Protein AF-A0A8C5PSY1-F1 (afdb_monomer_lite)

Sequence (276 aa):
MGVGVTSETNRALTDICPFQWTRNSLRYLGTTLTRCPRDLFAANYTPLLNTTLHELRKWHKPHISWLGRINYLKMTVLPKFLYVFQAVPVRIPRAYFQELKSGFLKFIWGSTCPRISYKDLTRPRERGGLGLPHFESYYQAALMTRLCDWSVSPPAKLWVALEQFAFRVPIASVPWQHASIRTLMRSPEHPTAPQLLRLWREVRSRPDLSPDISPLYPVSHNPDFPPGRQQSFLDIDTDGPYLHIARCYTDKELSPLSSLAPRSAYTPLHTSNIAN

pLDDT: mean 77.81, std 16.02, range [29.17, 96.88]

Organism: NCBI:txid445787

Radius of gyration: 26.57 Å; chains: 1; bounding box: 72×66×82 Å

Secondary structure (DSSP, 8-state):
---PPPHHHHHHHHHH------SSEEEETTEEEESSGGGHHHHHHHHHHHHHHHHHHHTTSS---HHHHHHHIIIIIHHHHHHHHHH---PPPHHHHHHHHHHHHHHHHTTSPPSS-HHHHHS-GGGTS-----HHHHHHHHHHHHHHHTT-SS-SSHHHHHHHHH-SS-GGGGGG-HHHHHHHTT-TT-SSHHHHHHHHHHHHTSTTS--PPPTT--STT-TT-GGGGSHHHH---TTSTTHHHHTTEETTEEPPHHHHTT--------------

Foldseek 3Di:
DPPDQDPVNVVVCVVVDVDDDDDAWDADPNQIHGPALVCSCVRHLVVLLVVVLVVLVVVLPDPAALLSLLVCCVPPVLVSLLVCLLVNVADDDPVSLVSSVVSSQCSSQPPDDRPDDPVQQCDDVVVVHSNRDRSVVSSLVSLVVVLVLLQDPPRPDPVSVVVCVVDPARSNQQLQAPVNLVVVCPDSPDSNVNSSSVSSVVVCPDPVDDVDRDPFHFQAPGPVNVVNDDPVNVPPPCPDPCNVVVLQDDPRGGDPVVSSPDPPPDPDPDPDDDDD

Structure (mmCIF, N/CA/C/O backbone):
data_AF-A0A8C5PSY1-F1
#
_entry.id   AF-A0A8C5PSY1-F1
#
loop_
_atom_site.group_PDB
_atom_site.id
_atom_site.type_symbol
_atom_site.label_atom_id
_atom_site.label_alt_id
_atom_site.label_comp_id
_atom_site.label_asym_id
_atom_site.label_entity_id
_atom_site.label_seq_id
_atom_site.pdbx_PDB_ins_code
_atom_site.Cartn_x
_atom_site.Cartn_y
_atom_site.Cartn_z
_atom_site.occupancy
_atom_site.B_iso_or_equiv
_atom_site.auth_seq_id
_atom_site.auth_comp_id
_atom_site.auth_asym_id
_atom_site.auth_atom_id
_atom_site.pdbx_PDB_model_num
ATOM 1 N N . MET A 1 1 ? 0.973 -15.864 -28.822 1.00 29.17 1 MET A N 1
ATOM 2 C CA . MET A 1 1 ? 1.150 -17.246 -28.333 1.00 29.17 1 MET A CA 1
ATOM 3 C C . MET A 1 1 ? 2.189 -17.181 -27.232 1.00 29.17 1 MET A C 1
ATOM 5 O O . MET A 1 1 ? 3.288 -16.723 -27.503 1.00 29.17 1 MET A O 1
ATOM 9 N N . GLY A 1 2 ? 1.811 -17.456 -25.982 1.00 38.84 2 GLY A N 1
ATOM 10 C CA . GLY A 1 2 ? 2.763 -17.396 -24.871 1.00 38.84 2 GLY A CA 1
ATOM 11 C C . GLY A 1 2 ? 3.803 -18.495 -25.045 1.00 38.84 2 GLY A C 1
ATOM 12 O O . GLY A 1 2 ? 3.425 -19.629 -25.328 1.00 38.84 2 GLY A O 1
ATOM 13 N N . VAL A 1 3 ? 5.083 -18.153 -24.917 1.00 44.31 3 VAL A N 1
ATOM 14 C CA . VAL A 1 3 ? 6.188 -19.116 -24.907 1.00 44.31 3 VAL A CA 1
ATOM 15 C C . VAL A 1 3 ? 5.989 -20.013 -23.683 1.00 44.31 3 VAL A C 1
ATOM 17 O O . VAL A 1 3 ? 6.335 -19.652 -22.562 1.00 44.31 3 VAL A O 1
ATOM 20 N N . GLY A 1 4 ? 5.291 -21.130 -23.875 1.00 50.59 4 GLY A N 1
ATOM 21 C CA . GLY A 1 4 ? 5.051 -22.119 -22.838 1.00 50.59 4 GLY A CA 1
ATOM 22 C C . GLY A 1 4 ? 6.322 -22.924 -22.637 1.00 50.59 4 GLY A C 1
ATOM 23 O O . GLY A 1 4 ? 6.800 -23.557 -23.573 1.00 50.59 4 GLY A O 1
ATOM 24 N N . VAL A 1 5 ? 6.872 -22.886 -21.425 1.00 65.19 5 VAL A N 1
ATOM 25 C CA . VAL A 1 5 ? 7.978 -23.754 -21.007 1.00 65.19 5 VAL A CA 1
ATOM 26 C C . VAL A 1 5 ? 7.596 -25.204 -21.322 1.00 65.19 5 VAL A C 1
ATOM 28 O O . VAL A 1 5 ? 6.555 -25.678 -20.857 1.00 65.19 5 VAL A O 1
ATOM 31 N N . THR A 1 6 ? 8.396 -25.890 -22.141 1.00 78.38 6 THR A N 1
ATOM 32 C CA . THR A 1 6 ? 8.090 -27.265 -22.563 1.00 78.38 6 THR A CA 1
ATOM 33 C C . THR A 1 6 ? 8.105 -28.220 -21.362 1.00 78.38 6 THR A C 1
ATOM 35 O O . THR A 1 6 ? 8.735 -27.957 -20.332 1.00 78.38 6 THR A O 1
ATOM 38 N N . SER A 1 7 ? 7.399 -29.350 -21.460 1.00 71.62 7 SER A N 1
ATOM 39 C CA . SER A 1 7 ? 7.392 -30.385 -20.413 1.00 71.62 7 SER A CA 1
ATOM 40 C C . SER A 1 7 ? 8.790 -30.926 -20.104 1.00 71.62 7 SER A C 1
ATOM 42 O O . SER A 1 7 ? 9.059 -31.294 -18.964 1.00 71.62 7 SER A O 1
ATOM 44 N N . GLU A 1 8 ? 9.678 -30.932 -21.096 1.00 77.19 8 GLU A N 1
ATOM 45 C CA . GLU A 1 8 ? 11.078 -31.342 -20.965 1.00 77.19 8 GLU A CA 1
ATOM 46 C C . GLU A 1 8 ? 11.889 -30.313 -20.179 1.00 77.19 8 GLU A C 1
ATOM 48 O O . GLU A 1 8 ? 12.574 -30.671 -19.224 1.00 77.19 8 GLU A O 1
ATOM 53 N N . THR A 1 9 ? 11.729 -29.022 -20.490 1.00 78.25 9 THR A N 1
ATOM 54 C CA . THR A 1 9 ? 12.377 -27.942 -19.734 1.00 78.25 9 THR A CA 1
ATOM 55 C C . THR A 1 9 ? 11.927 -27.937 -18.269 1.00 78.25 9 THR A C 1
ATOM 57 O O . THR A 1 9 ? 12.747 -27.746 -17.379 1.00 78.25 9 THR A O 1
ATOM 60 N N . ASN A 1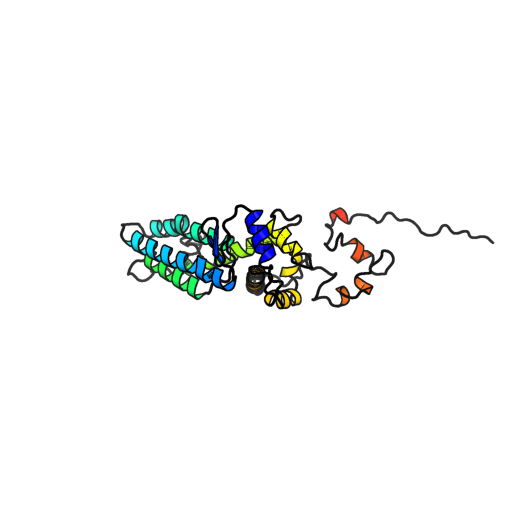 10 ? 10.649 -28.217 -17.986 1.00 73.62 10 ASN A N 1
ATOM 61 C CA . ASN A 1 10 ? 10.157 -28.333 -16.606 1.00 73.62 10 ASN A CA 1
ATOM 62 C C . ASN A 1 10 ? 10.778 -29.520 -15.843 1.00 73.62 10 ASN A C 1
ATOM 64 O O . ASN A 1 10 ? 11.017 -29.404 -14.642 1.00 73.62 10 ASN A O 1
ATOM 68 N N . ARG A 1 11 ? 11.052 -30.647 -16.518 1.00 74.75 11 ARG A N 1
ATOM 69 C CA . ARG A 1 11 ? 11.754 -31.800 -15.921 1.00 74.75 11 ARG A CA 1
ATOM 70 C C . ARG A 1 11 ? 13.219 -31.473 -15.631 1.00 74.75 11 ARG A C 1
ATOM 72 O O . ARG A 1 11 ? 13.659 -31.616 -14.501 1.00 74.75 11 ARG A O 1
ATOM 79 N N . ALA A 1 12 ? 13.928 -30.893 -16.596 1.00 80.44 12 ALA A N 1
ATOM 80 C CA . ALA A 1 12 ? 15.309 -30.458 -16.387 1.00 80.44 12 ALA A CA 1
ATOM 81 C C . ALA A 1 12 ? 15.430 -29.436 -15.237 1.00 80.44 12 ALA A C 1
ATOM 83 O O . ALA A 1 12 ? 16.322 -29.533 -14.402 1.00 80.44 12 ALA A O 1
ATOM 84 N N . LEU A 1 13 ? 14.497 -28.483 -15.140 1.00 78.31 13 LEU A N 1
ATOM 85 C CA . LEU A 1 13 ? 14.470 -27.504 -14.048 1.00 78.31 13 LEU A CA 1
ATOM 86 C C . LEU A 1 13 ? 14.143 -28.123 -12.681 1.00 78.31 13 LEU A C 1
ATOM 88 O O . LEU A 1 13 ? 14.606 -27.608 -11.665 1.00 78.31 13 LEU A O 1
ATOM 92 N N . THR A 1 14 ? 13.353 -29.199 -12.636 1.00 75.62 14 THR A N 1
ATOM 93 C CA . THR A 1 14 ? 13.057 -29.910 -11.379 1.00 75.62 14 THR A CA 1
ATOM 94 C C . THR A 1 14 ? 14.238 -30.749 -10.903 1.00 75.62 14 THR A C 1
ATOM 96 O O . THR A 1 14 ? 14.439 -30.841 -9.696 1.00 75.62 14 THR A O 1
ATOM 99 N N . ASP A 1 15 ? 15.056 -31.262 -11.823 1.00 79.50 15 ASP A N 1
ATOM 100 C CA . ASP A 1 15 ? 16.285 -31.987 -11.487 1.00 79.50 15 ASP A CA 1
ATOM 101 C C . ASP A 1 15 ? 17.423 -31.042 -11.051 1.00 79.50 15 ASP A C 1
ATOM 103 O O . ASP A 1 15 ? 18.178 -31.361 -10.135 1.00 79.50 15 ASP A O 1
ATOM 107 N N . ILE A 1 16 ? 17.541 -29.858 -11.670 1.00 86.38 16 ILE A N 1
ATOM 108 C CA . ILE A 1 16 ? 18.608 -28.882 -11.368 1.00 86.38 16 ILE A CA 1
ATOM 109 C C . ILE A 1 16 ? 18.323 -28.097 -10.078 1.00 86.38 16 ILE A C 1
ATOM 111 O O . ILE A 1 16 ? 19.250 -27.741 -9.348 1.00 86.38 16 ILE A O 1
ATOM 115 N N . CYS A 1 17 ? 17.057 -27.775 -9.796 1.00 80.25 17 CYS A N 1
ATOM 116 C CA . CYS A 1 17 ? 16.695 -26.916 -8.672 1.00 80.25 17 CYS A CA 1
ATOM 117 C C . CYS A 1 17 ? 15.938 -27.682 -7.574 1.00 80.25 17 CYS A C 1
ATOM 119 O O . CYS A 1 17 ? 14.812 -28.117 -7.816 1.00 80.25 17 CYS A O 1
ATOM 121 N N . PRO A 1 18 ? 16.444 -27.721 -6.323 1.00 79.69 18 PRO A N 1
ATOM 122 C CA . PRO A 1 18 ? 15.802 -28.411 -5.199 1.00 79.69 18 PRO A CA 1
ATOM 123 C C . PRO A 1 18 ? 14.612 -27.624 -4.609 1.00 79.69 18 PRO A C 1
ATOM 125 O O . PRO A 1 18 ? 14.353 -27.666 -3.406 1.00 79.69 18 PRO A O 1
ATOM 128 N N . PHE A 1 19 ? 13.897 -26.846 -5.425 1.00 77.62 19 PHE A N 1
ATOM 129 C CA . PHE A 1 19 ? 12.772 -26.029 -4.975 1.00 77.62 19 PHE A CA 1
ATOM 130 C C . PHE A 1 19 ? 11.444 -26.761 -5.171 1.00 77.62 19 PHE A C 1
ATOM 132 O O . PHE A 1 19 ? 11.211 -27.428 -6.177 1.00 77.62 19 PHE A O 1
ATOM 139 N N . GLN A 1 20 ? 10.526 -26.587 -4.219 1.00 76.25 20 GLN A N 1
ATOM 140 C CA . GLN A 1 20 ? 9.155 -27.066 -4.364 1.00 76.25 20 GLN A CA 1
ATOM 141 C C . GLN A 1 20 ? 8.386 -26.158 -5.331 1.00 76.25 20 GLN A C 1
ATOM 143 O O . GLN A 1 20 ? 7.988 -25.041 -4.990 1.00 76.25 20 GLN A O 1
ATOM 148 N N . TRP A 1 21 ? 8.162 -26.646 -6.549 1.00 77.19 21 TRP A N 1
ATOM 149 C CA . TRP A 1 21 ? 7.411 -25.928 -7.574 1.00 77.19 21 TRP A CA 1
ATOM 150 C C . TRP A 1 21 ? 5.912 -25.939 -7.261 1.00 77.19 21 TRP A C 1
ATOM 152 O O . TRP A 1 21 ? 5.267 -26.987 -7.226 1.00 77.19 21 TRP A O 1
ATOM 162 N N . THR A 1 22 ? 5.331 -24.756 -7.068 1.00 80.50 22 THR A N 1
ATOM 163 C CA . THR A 1 22 ? 3.888 -24.585 -6.853 1.00 80.50 22 THR A CA 1
ATOM 164 C C . THR A 1 22 ? 3.235 -24.022 -8.113 1.00 80.50 22 THR A C 1
ATOM 166 O O . THR A 1 22 ? 3.729 -23.076 -8.719 1.00 80.50 22 THR A O 1
ATOM 169 N N . ARG A 1 23 ? 2.111 -24.613 -8.543 1.00 78.12 23 ARG A N 1
ATOM 170 C CA . ARG A 1 23 ? 1.449 -24.229 -9.808 1.00 78.12 23 ARG A CA 1
ATOM 171 C C . ARG A 1 23 ? 0.511 -23.024 -9.682 1.00 78.12 23 ARG A C 1
ATOM 173 O O . ARG A 1 23 ? 0.295 -22.317 -10.663 1.00 78.12 23 ARG A O 1
ATOM 180 N N . ASN A 1 24 ? -0.042 -22.787 -8.490 1.00 84.62 24 ASN A N 1
ATOM 181 C CA . ASN A 1 24 ? -1.153 -21.844 -8.301 1.00 84.62 24 ASN A CA 1
ATOM 182 C C . ASN A 1 24 ? -0.771 -20.622 -7.456 1.00 84.62 24 ASN A C 1
ATOM 184 O O . ASN A 1 24 ? -1.094 -19.488 -7.823 1.00 84.62 24 ASN A O 1
ATOM 188 N N . SER A 1 25 ? -0.085 -20.843 -6.334 1.00 89.44 25 SER A N 1
ATOM 189 C CA . SER A 1 25 ? 0.307 -19.780 -5.411 1.00 89.44 25 SER A CA 1
ATOM 190 C C . SER A 1 25 ? 1.511 -20.173 -4.564 1.00 89.44 25 SER A C 1
ATOM 192 O O . SER A 1 25 ? 1.592 -21.315 -4.112 1.00 89.44 25 SER A O 1
ATOM 194 N N . LEU A 1 26 ? 2.364 -19.199 -4.267 1.00 91.56 26 LEU A N 1
ATOM 195 C CA . LEU A 1 26 ? 3.510 -19.311 -3.373 1.00 91.56 26 LEU A CA 1
ATOM 196 C C . LEU A 1 26 ? 3.284 -18.417 -2.150 1.00 91.56 26 LEU A C 1
ATOM 198 O O . LEU A 1 26 ? 2.937 -17.248 -2.296 1.00 91.56 26 LEU A O 1
ATOM 202 N N . ARG A 1 27 ? 3.505 -18.930 -0.938 1.00 91.25 27 ARG A N 1
ATOM 203 C CA . ARG A 1 27 ? 3.502 -18.093 0.269 1.00 91.25 27 ARG A CA 1
ATOM 204 C C . ARG A 1 27 ? 4.927 -17.653 0.579 1.00 91.25 27 ARG A C 1
ATOM 206 O O . ARG A 1 27 ? 5.794 -18.497 0.774 1.00 91.25 27 ARG A O 1
ATOM 213 N N . TYR A 1 28 ? 5.152 -16.348 0.664 1.00 90.69 28 TYR A N 1
ATOM 214 C CA . TYR A 1 28 ? 6.458 -15.768 0.955 1.00 90.69 28 TYR A CA 1
ATOM 215 C C . TYR A 1 28 ? 6.327 -14.624 1.964 1.00 90.69 28 TYR A C 1
ATOM 217 O O . TYR A 1 28 ? 5.522 -13.709 1.784 1.00 90.69 28 TYR A O 1
ATOM 225 N N . LEU A 1 29 ? 7.083 -14.714 3.066 1.00 91.62 29 LEU A N 1
ATOM 226 C CA . LEU A 1 29 ? 7.078 -13.745 4.175 1.00 91.62 29 LEU A CA 1
ATOM 227 C C . LEU A 1 29 ? 5.665 -13.365 4.674 1.00 91.62 29 LEU A C 1
ATOM 229 O O . LEU A 1 29 ? 5.400 -12.245 5.090 1.00 91.62 29 LEU A O 1
ATOM 233 N N . GLY A 1 30 ? 4.726 -14.313 4.628 1.00 89.81 30 GLY A N 1
ATOM 234 C CA . GLY A 1 30 ? 3.349 -14.101 5.082 1.00 89.81 30 GLY A CA 1
ATOM 235 C C . GLY A 1 30 ? 2.389 -13.508 4.045 1.00 89.81 30 GLY A C 1
ATOM 236 O O . GLY A 1 30 ? 1.190 -13.508 4.311 1.00 89.81 30 GLY A O 1
ATOM 237 N N . THR A 1 31 ? 2.864 -13.111 2.861 1.00 93.38 31 THR A N 1
ATOM 238 C CA . THR A 1 31 ? 2.019 -12.743 1.709 1.00 93.38 31 THR A CA 1
ATOM 239 C C . THR A 1 31 ? 1.902 -13.905 0.721 1.00 93.38 31 THR A C 1
ATOM 241 O O . THR A 1 31 ? 2.781 -14.764 0.635 1.00 93.38 31 THR A O 1
ATOM 244 N N . THR A 1 32 ? 0.783 -13.990 0.009 1.00 94.31 32 THR A N 1
ATOM 245 C CA . THR A 1 32 ? 0.497 -15.020 -0.993 1.00 94.31 32 THR A CA 1
ATOM 246 C C . THR A 1 32 ? 0.673 -14.439 -2.393 1.00 94.31 32 THR A C 1
ATOM 248 O O . THR A 1 32 ? -0.050 -13.543 -2.824 1.00 94.31 32 THR A O 1
ATOM 251 N N . LEU A 1 33 ? 1.656 -14.949 -3.123 1.00 91.25 33 LEU A N 1
ATOM 252 C CA . LEU A 1 33 ? 1.906 -14.611 -4.516 1.00 91.25 33 LEU A CA 1
ATOM 253 C C . LEU A 1 33 ? 1.126 -15.588 -5.391 1.00 91.25 33 LEU A C 1
ATOM 255 O O . LEU A 1 33 ? 1.410 -16.783 -5.408 1.00 91.25 33 LEU A O 1
ATOM 259 N N . THR A 1 34 ? 0.113 -15.095 -6.093 1.00 90.81 34 THR A N 1
ATOM 260 C CA . THR A 1 34 ? -0.695 -15.888 -7.024 1.00 90.81 34 THR A CA 1
ATOM 261 C C . THR A 1 34 ? -0.081 -15.867 -8.418 1.00 90.81 34 THR A C 1
ATOM 263 O O . THR A 1 34 ? 0.534 -14.882 -8.822 1.00 90.81 34 THR A O 1
ATOM 266 N N . ARG A 1 35 ? -0.303 -16.931 -9.201 1.00 86.44 35 ARG A N 1
ATOM 267 C CA . ARG A 1 35 ? 0.110 -16.976 -10.615 1.00 86.44 35 ARG A CA 1
ATOM 268 C C . ARG A 1 35 ? -0.502 -15.833 -11.433 1.00 86.44 35 ARG A C 1
ATOM 270 O O . ARG A 1 35 ? 0.141 -15.276 -12.317 1.00 86.44 35 ARG A O 1
ATOM 277 N N . CYS A 1 36 ? -1.761 -15.499 -11.154 1.00 86.00 36 CYS A N 1
ATOM 278 C CA . CYS A 1 36 ? -2.487 -14.427 -11.823 1.00 86.00 36 CYS A CA 1
ATOM 279 C C . CYS A 1 36 ? -2.490 -13.156 -10.954 1.00 86.00 36 CYS A C 1
ATOM 281 O O . CYS A 1 36 ? -2.987 -13.200 -9.825 1.00 86.00 36 CYS A O 1
ATOM 283 N N . PRO A 1 37 ? -2.026 -11.999 -11.470 1.00 83.06 37 PRO A N 1
ATOM 284 C CA . PRO A 1 37 ? -1.979 -10.747 -10.705 1.00 83.06 37 PRO A CA 1
ATOM 285 C C . PRO A 1 37 ? -3.337 -10.234 -10.220 1.00 83.06 37 PRO A C 1
ATOM 287 O O . PRO A 1 37 ? -3.419 -9.518 -9.226 1.00 83.06 37 PRO A O 1
ATOM 290 N N . ARG A 1 38 ? -4.417 -10.595 -10.924 1.00 85.12 38 ARG A N 1
ATOM 291 C CA . ARG A 1 38 ? -5.791 -10.199 -10.579 1.00 85.12 38 ARG A CA 1
ATOM 292 C C . ARG A 1 38 ? -6.233 -10.776 -9.232 1.00 85.12 38 ARG A C 1
ATOM 294 O O . ARG A 1 38 ? -6.972 -10.119 -8.505 1.00 85.12 38 ARG A O 1
ATOM 301 N N . ASP A 1 39 ? -5.713 -11.949 -8.884 1.00 89.69 39 ASP A N 1
ATOM 302 C CA . ASP A 1 39 ? -6.106 -12.685 -7.683 1.00 89.69 39 ASP A CA 1
ATOM 303 C C . ASP A 1 39 ? -5.297 -12.264 -6.448 1.00 89.69 39 ASP A C 1
ATOM 305 O O . ASP A 1 39 ? -5.697 -12.565 -5.325 1.00 89.69 39 ASP A O 1
ATOM 309 N N . LEU A 1 40 ? -4.209 -11.498 -6.626 1.00 90.81 40 LEU A N 1
ATOM 310 C CA . LEU A 1 40 ? -3.364 -11.008 -5.529 1.00 90.81 40 LEU A CA 1
ATOM 311 C C . LEU A 1 40 ? -4.163 -10.200 -4.504 1.00 90.81 40 LEU A C 1
ATOM 313 O O . LEU A 1 40 ? -3.889 -10.284 -3.304 1.00 90.81 40 LEU A O 1
ATOM 317 N N . PHE A 1 41 ? -5.157 -9.430 -4.969 1.00 92.38 41 PHE A N 1
ATOM 318 C CA . PHE A 1 41 ? -6.037 -8.681 -4.077 1.00 92.38 41 PHE A CA 1
ATOM 319 C C . PHE A 1 41 ? -6.830 -9.630 -3.174 1.00 92.38 41 PHE A C 1
ATOM 321 O O . PHE A 1 41 ? -6.757 -9.532 -1.948 1.00 92.38 41 PHE A O 1
ATOM 328 N N . ALA A 1 42 ? -7.554 -10.571 -3.785 1.00 93.69 42 ALA A N 1
ATOM 329 C CA . ALA A 1 42 ? -8.394 -11.518 -3.069 1.00 93.69 42 ALA A CA 1
ATOM 330 C C . ALA A 1 42 ? -7.565 -12.367 -2.096 1.00 93.69 42 ALA A C 1
ATOM 332 O O . ALA A 1 42 ? -7.929 -12.486 -0.929 1.00 93.69 42 ALA A O 1
ATOM 333 N N . ALA A 1 43 ? -6.413 -12.867 -2.542 1.00 93.88 43 ALA A N 1
ATOM 334 C CA . ALA A 1 43 ? -5.565 -13.766 -1.770 1.00 93.88 43 ALA A CA 1
ATOM 335 C C . ALA A 1 43 ? -4.907 -13.122 -0.534 1.00 93.88 43 ALA A C 1
ATOM 337 O O . ALA A 1 43 ? -4.646 -13.831 0.437 1.00 93.88 43 ALA A O 1
ATOM 338 N N . ASN A 1 44 ? -4.647 -11.806 -0.542 1.00 95.00 44 ASN A N 1
ATOM 339 C CA . ASN A 1 44 ? -3.938 -11.122 0.552 1.00 95.00 44 ASN A CA 1
ATOM 340 C C . ASN A 1 44 ? -4.834 -10.196 1.380 1.00 95.00 44 ASN A C 1
ATOM 342 O O . ASN A 1 44 ? -4.797 -10.223 2.608 1.00 95.00 44 ASN A O 1
ATOM 346 N N . TYR A 1 45 ? -5.647 -9.366 0.727 1.00 95.44 45 TYR A N 1
ATOM 347 C CA . TYR A 1 45 ? -6.375 -8.295 1.407 1.00 95.44 45 TYR A CA 1
ATOM 348 C C . TYR A 1 45 ? -7.658 -8.791 2.067 1.00 95.44 45 TYR A C 1
ATOM 350 O O . TYR A 1 45 ? -7.958 -8.402 3.192 1.00 95.44 45 TYR A O 1
ATOM 358 N N . THR A 1 46 ? -8.406 -9.683 1.413 1.00 95.81 46 THR A N 1
ATOM 359 C CA . THR A 1 46 ? -9.642 -10.220 2.004 1.00 95.81 46 THR A CA 1
ATOM 360 C C . THR A 1 46 ? -9.402 -10.991 3.309 1.00 95.81 46 THR A C 1
ATOM 362 O O . THR A 1 46 ? -10.099 -10.692 4.286 1.00 95.81 46 THR A O 1
ATOM 365 N N . PRO A 1 47 ? -8.400 -11.896 3.431 1.00 96.31 47 PRO A N 1
ATOM 366 C CA . PRO A 1 47 ? -8.132 -12.530 4.717 1.00 96.31 47 PRO A CA 1
ATOM 367 C C . PRO A 1 47 ? -7.605 -11.528 5.749 1.00 96.31 47 PRO A C 1
ATOM 369 O O . PRO A 1 47 ? -7.978 -11.622 6.918 1.00 96.31 47 PRO A O 1
ATOM 372 N N . LEU A 1 48 ? -6.789 -10.545 5.346 1.00 96.56 48 LEU A N 1
ATOM 373 C CA . LEU A 1 48 ? -6.296 -9.499 6.247 1.00 96.56 48 LEU A CA 1
ATOM 374 C C . LEU A 1 48 ? -7.441 -8.678 6.859 1.00 96.56 48 LEU A C 1
ATOM 376 O O . LEU A 1 48 ? -7.439 -8.415 8.061 1.00 96.56 48 LEU A O 1
ATOM 380 N N . LEU A 1 49 ? -8.442 -8.301 6.063 1.00 96.88 49 LEU A N 1
ATOM 381 C CA . LEU A 1 49 ? -9.615 -7.584 6.556 1.00 96.88 49 LEU A CA 1
ATOM 382 C C . LEU A 1 49 ? -10.414 -8.437 7.540 1.00 96.88 49 LEU A C 1
ATOM 384 O O . LEU A 1 49 ? -10.688 -7.994 8.652 1.00 96.88 49 LEU A O 1
ATOM 388 N N . ASN A 1 50 ? -10.736 -9.674 7.160 1.00 96.62 50 ASN A N 1
ATOM 389 C CA . ASN A 1 50 ? -11.551 -10.571 7.976 1.00 96.62 50 ASN A CA 1
ATOM 390 C C . ASN A 1 50 ? -10.882 -10.894 9.317 1.00 96.62 50 ASN A C 1
ATOM 392 O O . ASN A 1 50 ? -11.523 -10.809 10.366 1.00 96.62 50 ASN A O 1
ATOM 396 N N . THR A 1 51 ? -9.585 -11.208 9.296 1.00 96.31 51 THR A N 1
ATOM 397 C CA . THR A 1 51 ? -8.793 -11.449 10.512 1.00 96.31 51 THR A CA 1
ATOM 398 C C . THR A 1 51 ? -8.746 -10.215 11.399 1.00 96.31 51 THR A C 1
ATOM 400 O O . THR A 1 51 ? -9.012 -10.318 12.593 1.00 96.31 51 THR A O 1
ATOM 403 N N . THR A 1 52 ? -8.517 -9.035 10.823 1.00 96.12 52 THR A N 1
ATOM 404 C CA . THR A 1 52 ? -8.510 -7.775 11.575 1.00 96.12 52 THR A CA 1
ATOM 405 C C . THR A 1 52 ? -9.872 -7.500 12.207 1.00 96.12 52 THR A C 1
ATOM 407 O O . THR A 1 52 ? -9.953 -7.216 13.397 1.00 96.12 52 THR A O 1
ATOM 410 N N . LEU A 1 53 ? -10.969 -7.625 11.457 1.00 95.12 53 LEU A N 1
ATOM 411 C CA . LEU A 1 53 ? -12.319 -7.422 11.988 1.00 95.12 53 LEU A CA 1
ATOM 412 C C . LEU A 1 53 ? -12.651 -8.428 13.099 1.00 95.12 53 LEU A C 1
ATOM 414 O O . LEU A 1 53 ? -13.292 -8.062 14.085 1.00 95.12 53 LEU A O 1
ATOM 418 N N . HIS A 1 54 ? -12.199 -9.677 12.971 1.00 94.31 54 HIS A N 1
ATOM 419 C CA . HIS A 1 54 ? -12.341 -10.690 14.012 1.00 94.31 54 HIS A CA 1
ATOM 420 C C . HIS A 1 54 ? -11.531 -10.341 15.273 1.00 94.31 54 HIS A C 1
ATOM 422 O O . HIS A 1 54 ? -12.073 -10.383 16.380 1.00 94.31 54 HIS A O 1
ATOM 428 N N . GLU A 1 55 ? -10.268 -9.926 15.121 1.00 92.69 55 GLU A N 1
ATOM 429 C CA . GLU A 1 55 ? -9.427 -9.446 16.223 1.00 92.69 55 GLU A CA 1
ATOM 430 C C . GLU A 1 55 ? -10.089 -8.264 16.940 1.00 92.69 55 GLU A C 1
ATOM 432 O O . GLU A 1 55 ? -10.226 -8.292 18.161 1.00 92.69 55 GLU A O 1
ATOM 437 N N . LEU A 1 56 ? -10.592 -7.268 16.206 1.00 92.75 56 LEU A N 1
ATOM 438 C CA . LEU A 1 56 ? -11.274 -6.110 16.792 1.00 92.75 56 LEU A CA 1
ATOM 439 C C . LEU A 1 56 ? -12.519 -6.504 17.594 1.00 92.75 56 LEU A C 1
ATOM 441 O O . LEU A 1 56 ? -12.756 -5.946 18.662 1.00 92.75 56 LEU A O 1
ATOM 445 N N . ARG A 1 57 ? -13.299 -7.491 17.130 1.00 89.44 57 ARG A N 1
ATOM 446 C CA . ARG A 1 57 ? -14.446 -8.027 17.890 1.00 89.44 57 ARG A CA 1
ATOM 447 C C . ARG A 1 57 ? -14.002 -8.729 19.173 1.00 89.44 57 ARG A C 1
ATOM 449 O O . ARG A 1 57 ? -14.665 -8.594 20.198 1.00 89.44 57 ARG A O 1
ATOM 456 N N . LYS A 1 58 ? -12.880 -9.452 19.145 1.00 88.50 58 LYS A N 1
ATOM 457 C CA . LYS A 1 58 ? -12.300 -10.087 20.340 1.00 88.50 58 LYS A CA 1
ATOM 458 C C . LYS A 1 58 ? -11.805 -9.036 21.340 1.00 88.50 58 LYS A C 1
ATOM 460 O O . LYS A 1 58 ? -12.138 -9.114 22.520 1.00 88.50 58 LYS A O 1
ATOM 465 N N . TRP A 1 59 ? -11.091 -8.023 20.852 1.00 85.06 59 TRP A N 1
ATOM 466 C CA . TRP A 1 59 ? -10.568 -6.892 21.627 1.00 85.06 59 TRP A CA 1
ATOM 467 C C . TRP A 1 59 ? -11.634 -5.872 22.044 1.00 85.06 59 TRP A C 1
ATOM 469 O O . TRP A 1 59 ? -11.328 -4.935 22.774 1.00 85.06 59 TRP A O 1
ATOM 479 N N . HIS A 1 60 ? -12.885 -6.037 21.614 1.00 78.81 60 HIS A N 1
ATOM 480 C CA . HIS A 1 60 ? -13.997 -5.208 22.076 1.00 78.81 60 HIS A CA 1
ATOM 481 C C . HIS A 1 60 ? -14.433 -5.562 23.509 1.00 78.81 60 HIS A C 1
ATOM 483 O O . HIS A 1 60 ? -14.957 -4.706 24.217 1.00 78.81 60 HIS A O 1
ATOM 489 N N . LYS A 1 61 ? -14.234 -6.818 23.938 1.00 73.94 61 LYS A N 1
ATOM 490 C CA . LYS A 1 61 ? -14.683 -7.328 25.247 1.00 73.94 61 LYS A CA 1
ATOM 491 C C . LYS A 1 61 ? -13.949 -6.727 26.461 1.00 73.94 61 LYS A C 1
ATOM 493 O O . LYS A 1 61 ? -14.620 -6.470 27.455 1.00 73.94 61 LYS A O 1
ATOM 498 N N . PRO A 1 62 ? -12.620 -6.508 26.437 1.00 75.25 62 PRO A N 1
ATOM 499 C CA . PRO A 1 62 ? -11.909 -5.926 27.572 1.00 75.25 62 PRO A CA 1
ATOM 500 C C . PRO A 1 62 ? -12.266 -4.445 27.790 1.00 75.25 62 PRO A C 1
ATOM 502 O O . PRO A 1 62 ? -12.527 -3.705 26.835 1.00 75.25 62 PRO A O 1
ATOM 505 N N . HIS A 1 63 ? -12.205 -3.983 29.044 1.00 73.00 63 HIS A N 1
ATOM 506 C CA . HIS A 1 63 ? -12.403 -2.577 29.418 1.00 73.00 63 HIS A CA 1
ATOM 507 C C . HIS A 1 63 ? -11.198 -1.710 29.007 1.00 73.00 63 HIS A C 1
ATOM 509 O O . HIS A 1 63 ? -10.382 -1.305 29.828 1.00 73.00 63 HIS A O 1
ATOM 515 N N . ILE A 1 64 ? -11.065 -1.441 27.708 1.00 83.56 64 ILE A N 1
ATOM 516 C CA . ILE A 1 64 ? -10.034 -0.558 27.147 1.00 83.56 64 ILE A CA 1
ATOM 517 C C . ILE A 1 64 ? -10.654 0.816 26.911 1.00 83.56 64 ILE A C 1
ATOM 519 O O . ILE A 1 64 ? -11.709 0.921 26.278 1.00 83.56 64 ILE A O 1
ATOM 523 N N . SER A 1 65 ? -9.981 1.870 27.377 1.00 88.19 65 SER A N 1
ATOM 524 C CA . SER A 1 65 ? -10.389 3.250 27.107 1.00 88.19 65 SER A CA 1
ATOM 525 C C . SER A 1 65 ? -10.444 3.527 25.601 1.00 88.19 65 SER A C 1
ATOM 527 O O . SER A 1 65 ? -9.694 2.948 24.813 1.00 88.19 65 SER A O 1
ATOM 529 N N . TRP A 1 66 ? -11.302 4.452 25.172 1.00 85.56 66 TRP A N 1
ATOM 530 C CA . TRP A 1 66 ? -11.413 4.805 23.751 1.00 85.56 66 TRP A CA 1
ATOM 531 C C . TRP A 1 66 ? -10.067 5.286 23.167 1.00 85.56 66 TRP A C 1
ATOM 533 O O . TRP A 1 66 ? -9.736 4.965 22.025 1.00 85.56 66 TRP A O 1
ATOM 543 N N . LEU A 1 67 ? -9.239 5.972 23.966 1.00 88.25 67 LEU A N 1
ATOM 544 C CA . LEU A 1 67 ? -7.894 6.391 23.565 1.00 88.25 67 LEU A CA 1
ATOM 545 C C . LEU A 1 67 ? -6.935 5.195 23.440 1.00 88.25 67 LEU A C 1
ATOM 547 O O . LEU A 1 67 ? -6.157 5.130 22.488 1.00 88.25 67 LEU A O 1
ATOM 551 N N . GLY A 1 68 ? -7.034 4.217 24.347 1.00 91.19 68 GLY A N 1
ATOM 552 C CA . GLY A 1 68 ? -6.299 2.954 24.263 1.00 91.19 68 GLY A CA 1
ATOM 553 C C . GLY A 1 68 ? -6.657 2.155 23.008 1.00 91.19 68 GLY A C 1
ATOM 554 O O . GLY A 1 68 ? -5.770 1.628 22.341 1.00 91.19 68 GLY A O 1
ATOM 555 N N . ARG A 1 69 ? -7.936 2.151 22.609 1.00 91.69 69 ARG A N 1
ATOM 556 C CA . ARG A 1 69 ? -8.402 1.531 21.355 1.00 91.69 69 ARG A CA 1
ATOM 557 C C . ARG A 1 69 ? -7.798 2.205 20.123 1.00 91.69 69 ARG A C 1
ATOM 559 O O . ARG A 1 69 ? -7.327 1.523 19.217 1.00 91.69 69 ARG A O 1
ATOM 566 N N . ILE A 1 70 ? -7.753 3.537 20.099 1.00 91.56 70 ILE A N 1
ATOM 567 C CA . ILE A 1 70 ? -7.081 4.288 19.028 1.00 91.56 70 ILE A CA 1
ATOM 568 C C . ILE A 1 70 ? -5.585 3.948 18.984 1.00 91.56 70 ILE A C 1
ATOM 570 O O . ILE A 1 70 ? -5.034 3.756 17.900 1.00 91.56 70 ILE A O 1
ATOM 574 N N . ASN A 1 71 ? -4.925 3.841 20.140 1.00 92.88 71 ASN A N 1
ATOM 575 C CA . ASN A 1 71 ? -3.510 3.487 20.198 1.00 92.88 71 ASN A CA 1
ATOM 576 C C . ASN A 1 71 ? -3.246 2.053 19.710 1.00 92.88 71 ASN A C 1
ATOM 578 O O . ASN A 1 71 ? -2.312 1.831 18.948 1.00 92.88 71 ASN A O 1
ATOM 582 N N . TYR A 1 72 ? -4.113 1.101 20.060 1.00 93.31 72 TYR A N 1
ATOM 583 C CA . TYR A 1 72 ? -4.066 -0.264 19.533 1.00 93.31 72 TYR A CA 1
ATOM 584 C C . TYR A 1 72 ? -4.160 -0.289 17.999 1.00 93.31 72 TYR A C 1
ATOM 586 O O . TYR A 1 72 ? -3.362 -0.947 17.331 1.00 93.31 72 TYR A O 1
ATOM 594 N N . LEU A 1 73 ? -5.078 0.490 17.413 1.00 94.81 73 LEU A N 1
ATOM 595 C CA . LEU A 1 73 ? -5.180 0.603 15.954 1.00 94.81 73 LEU A CA 1
ATOM 596 C C . LEU A 1 73 ? -3.891 1.153 15.325 1.00 94.81 73 LEU A C 1
ATOM 598 O O . LEU A 1 73 ? -3.471 0.665 14.278 1.00 94.81 73 LEU A O 1
ATOM 602 N N . LYS A 1 74 ? -3.240 2.133 15.964 1.00 93.88 74 LYS A N 1
ATOM 603 C CA . LYS A 1 74 ? -1.966 2.709 15.494 1.00 93.88 74 LYS A CA 1
ATOM 604 C C . LYS A 1 74 ? -0.788 1.752 15.607 1.00 93.88 74 LYS A C 1
ATOM 606 O O . LYS A 1 74 ? 0.040 1.715 14.710 1.00 93.88 74 LYS A O 1
ATOM 611 N N . MET A 1 75 ? -0.683 1.036 16.718 1.00 94.50 75 MET A N 1
ATOM 612 C CA . MET A 1 75 ? 0.512 0.256 17.042 1.00 94.50 75 MET A CA 1
ATOM 613 C C . MET A 1 75 ? 0.430 -1.179 16.527 1.00 94.50 75 MET A C 1
ATOM 615 O O . MET A 1 75 ? 1.449 -1.766 16.191 1.00 94.50 75 MET A O 1
ATOM 619 N N . THR A 1 76 ? -0.769 -1.755 16.447 1.00 94.44 76 THR A N 1
ATOM 620 C CA . THR A 1 76 ? -0.944 -3.171 16.099 1.00 94.44 76 THR A CA 1
ATOM 621 C C . THR A 1 76 ? -1.551 -3.352 14.716 1.00 94.44 76 THR A C 1
ATOM 623 O O . THR A 1 76 ? -1.051 -4.153 13.930 1.00 94.44 76 THR A O 1
ATOM 626 N N . VAL A 1 77 ? -2.619 -2.619 14.390 1.00 96.19 77 VAL A N 1
ATOM 627 C CA . VAL A 1 77 ? -3.326 -2.815 13.113 1.00 96.19 77 VAL A CA 1
ATOM 628 C C . VAL A 1 77 ? -2.603 -2.109 11.971 1.00 96.19 77 VAL A C 1
ATOM 630 O O . VAL A 1 77 ? -2.333 -2.727 10.946 1.00 96.19 77 VAL A O 1
ATOM 633 N N . LEU A 1 78 ? -2.246 -0.835 12.138 1.00 96.12 78 LEU A N 1
ATOM 634 C CA . LEU A 1 78 ? -1.604 -0.053 11.081 1.00 96.12 78 LEU A CA 1
ATOM 635 C C . LEU A 1 78 ? -0.330 -0.719 10.519 1.00 96.12 78 LEU A C 1
ATOM 637 O O . LEU A 1 78 ? -0.258 -0.831 9.294 1.00 96.12 78 LEU A O 1
ATOM 641 N N . PRO A 1 79 ? 0.626 -1.229 11.326 1.00 96.50 79 PRO A N 1
ATOM 642 C CA . PRO A 1 79 ? 1.827 -1.863 10.779 1.00 96.50 79 PRO A CA 1
ATOM 643 C C . PRO A 1 79 ? 1.530 -3.122 9.957 1.00 96.50 79 PRO A C 1
ATOM 645 O O . PRO A 1 79 ? 2.151 -3.317 8.913 1.00 96.50 79 PRO A O 1
ATOM 648 N N . LYS A 1 80 ? 0.536 -3.936 10.358 1.00 95.56 80 LYS A N 1
ATOM 649 C CA . LYS A 1 80 ? 0.111 -5.129 9.597 1.00 95.56 80 LYS A CA 1
ATOM 650 C C . LYS A 1 80 ? -0.346 -4.756 8.183 1.00 95.56 80 LYS A C 1
ATOM 652 O O . LYS A 1 80 ? 0.038 -5.406 7.216 1.00 95.56 80 LYS A O 1
ATOM 657 N N . PHE A 1 81 ? -1.146 -3.699 8.053 1.00 96.38 81 PHE A N 1
ATOM 658 C CA . PHE A 1 81 ? -1.615 -3.235 6.744 1.00 96.38 81 PHE A CA 1
ATOM 659 C C . PHE A 1 81 ? -0.518 -2.543 5.951 1.00 96.38 81 PHE A C 1
ATOM 661 O O . PHE A 1 81 ? -0.426 -2.761 4.748 1.00 96.38 81 PHE A O 1
ATOM 668 N N . LEU A 1 82 ? 0.319 -1.737 6.607 1.00 96.19 82 LEU A N 1
ATOM 669 C CA . LEU A 1 82 ? 1.406 -1.028 5.943 1.00 96.19 82 LEU A CA 1
ATOM 670 C C . LEU A 1 82 ? 2.389 -2.005 5.288 1.00 96.19 82 LEU A C 1
ATOM 672 O O . LEU A 1 82 ? 2.778 -1.793 4.142 1.00 96.19 82 LEU A O 1
ATOM 676 N N . TYR A 1 83 ? 2.706 -3.106 5.975 1.00 95.56 83 TYR A N 1
ATOM 677 C CA . TYR A 1 83 ? 3.511 -4.190 5.420 1.00 95.56 83 TYR A CA 1
ATOM 678 C C . TYR A 1 83 ? 2.905 -4.747 4.122 1.00 95.56 83 TYR A C 1
ATOM 680 O O . TYR A 1 83 ? 3.583 -4.815 3.099 1.00 95.56 83 TYR A O 1
ATOM 688 N N . VAL A 1 84 ? 1.608 -5.074 4.127 1.00 95.12 84 VAL A N 1
ATOM 689 C CA . VAL A 1 84 ? 0.926 -5.625 2.942 1.00 95.12 84 VAL A CA 1
ATOM 690 C C . VAL A 1 84 ? 0.796 -4.590 1.820 1.00 95.12 84 VAL A C 1
ATOM 692 O O . VAL A 1 84 ? 0.987 -4.942 0.658 1.00 95.12 84 VAL A O 1
ATOM 695 N N . PHE A 1 85 ? 0.546 -3.314 2.139 1.00 93.94 85 PHE A N 1
ATOM 696 C CA . PHE A 1 85 ? 0.498 -2.230 1.150 1.00 93.94 85 PHE A CA 1
ATOM 697 C C . PHE A 1 85 ? 1.825 -2.065 0.403 1.00 93.94 85 PHE A C 1
ATOM 699 O O . PHE A 1 85 ? 1.818 -1.837 -0.806 1.00 93.94 85 PHE A O 1
ATOM 706 N N . GLN A 1 86 ? 2.950 -2.190 1.110 1.00 91.75 86 GLN A N 1
ATOM 707 C CA . GLN A 1 86 ? 4.285 -2.091 0.517 1.00 91.75 86 GLN A CA 1
ATOM 708 C C . GLN A 1 86 ? 4.673 -3.364 -0.249 1.00 91.75 86 GLN A C 1
ATOM 710 O O . GLN A 1 86 ? 5.228 -3.276 -1.345 1.00 91.75 86 GLN A O 1
ATOM 715 N N . ALA A 1 87 ? 4.361 -4.540 0.302 1.00 90.69 87 ALA A N 1
ATOM 716 C CA . ALA A 1 87 ? 4.722 -5.826 -0.289 1.00 90.69 87 ALA A CA 1
ATOM 717 C C . ALA A 1 87 ? 3.902 -6.154 -1.548 1.00 90.69 87 ALA A C 1
ATOM 719 O O . ALA A 1 87 ? 4.446 -6.648 -2.535 1.00 90.69 87 ALA A O 1
ATOM 720 N N . VAL A 1 88 ? 2.596 -5.864 -1.534 1.00 91.25 88 VAL A N 1
ATOM 721 C CA . VAL A 1 88 ? 1.651 -6.237 -2.597 1.00 91.25 88 VAL A CA 1
ATOM 722 C C . VAL A 1 88 ? 0.938 -4.979 -3.110 1.00 91.25 88 VAL A C 1
ATOM 724 O O . VAL A 1 88 ? -0.216 -4.726 -2.743 1.00 91.25 88 VAL A O 1
ATOM 727 N N . PRO A 1 89 ? 1.591 -4.168 -3.967 1.00 88.56 89 PRO A N 1
ATOM 728 C CA . PRO A 1 89 ? 1.044 -2.907 -4.465 1.00 88.56 89 PRO A CA 1
ATOM 729 C C . PRO A 1 89 ? -0.020 -3.144 -5.548 1.00 88.56 89 PRO A C 1
ATOM 731 O O . PRO A 1 89 ? 0.202 -2.959 -6.744 1.00 88.56 89 PRO A O 1
ATOM 734 N N . VAL A 1 90 ? -1.196 -3.588 -5.118 1.00 89.44 90 VAL A N 1
ATOM 735 C CA . VAL A 1 90 ? -2.340 -3.910 -5.979 1.00 89.44 90 VAL A CA 1
ATOM 736 C C . VAL A 1 90 ? -3.448 -2.892 -5.749 1.00 89.44 90 VAL A C 1
ATOM 738 O O . VAL A 1 90 ? -3.488 -2.205 -4.727 1.00 89.44 90 VAL A O 1
ATOM 741 N N . ARG A 1 91 ? -4.351 -2.753 -6.722 1.00 87.31 91 ARG A N 1
ATOM 742 C CA . ARG A 1 91 ? -5.514 -1.874 -6.608 1.00 87.31 91 ARG A CA 1
ATOM 743 C C . ARG A 1 91 ? -6.451 -2.358 -5.509 1.00 87.31 91 ARG A C 1
ATOM 745 O O . ARG A 1 91 ? -6.980 -3.461 -5.595 1.00 87.31 91 ARG A O 1
ATOM 752 N N . ILE A 1 92 ? -6.710 -1.489 -4.539 1.00 91.44 92 ILE A N 1
ATOM 753 C CA . ILE A 1 92 ? -7.674 -1.741 -3.469 1.00 91.44 92 ILE A CA 1
ATOM 754 C C . ILE A 1 92 ? -8.984 -0.999 -3.791 1.00 91.44 92 ILE A C 1
ATOM 756 O O . ILE A 1 92 ? -8.953 0.211 -4.034 1.00 91.44 92 ILE A O 1
ATOM 760 N N . PRO A 1 93 ? -10.143 -1.682 -3.821 1.00 92.50 93 PRO A N 1
ATOM 761 C CA . PRO A 1 93 ? -11.440 -1.035 -4.004 1.00 92.50 93 PRO A CA 1
ATOM 762 C C . PRO A 1 93 ? -11.782 -0.083 -2.850 1.00 92.50 93 PRO A C 1
ATOM 764 O O . PRO A 1 93 ? -11.518 -0.387 -1.690 1.00 92.50 93 PRO A O 1
ATOM 767 N N . ARG A 1 94 ? -12.477 1.028 -3.131 1.00 92.06 94 ARG A N 1
ATOM 768 C CA . ARG A 1 94 ? -12.944 1.963 -2.082 1.00 92.06 94 ARG A CA 1
ATOM 769 C C . ARG A 1 94 ? -13.835 1.292 -1.028 1.00 92.06 94 ARG A C 1
ATOM 771 O O . ARG A 1 94 ? -13.752 1.647 0.143 1.00 92.06 94 ARG A O 1
ATOM 778 N N . ALA A 1 95 ? -14.629 0.296 -1.428 1.00 95.12 95 ALA A N 1
ATOM 779 C CA . ALA A 1 95 ? -15.472 -0.486 -0.522 1.00 95.12 95 ALA A CA 1
ATOM 780 C C . ALA A 1 95 ? -14.663 -1.162 0.601 1.00 95.12 95 ALA A C 1
ATOM 782 O O . ALA A 1 95 ? -15.094 -1.158 1.750 1.00 95.12 95 ALA A O 1
ATOM 783 N N . TYR A 1 96 ? -13.448 -1.635 0.303 1.00 96.00 96 TYR A N 1
ATOM 784 C CA . TYR A 1 96 ? -12.549 -2.232 1.294 1.00 96.00 96 TYR A CA 1
ATOM 785 C C . TYR A 1 96 ? -12.199 -1.239 2.411 1.00 96.00 96 TYR A C 1
ATOM 787 O O . TYR A 1 96 ? -12.292 -1.549 3.598 1.00 96.00 96 TYR A O 1
ATOM 795 N N . PHE A 1 97 ? -11.842 -0.006 2.038 1.00 95.44 97 PHE A N 1
ATOM 796 C CA . PHE A 1 97 ? -11.531 1.045 3.008 1.00 95.44 97 PHE A CA 1
ATOM 797 C C . PHE A 1 97 ? -12.766 1.486 3.799 1.00 95.44 97 PHE A C 1
ATOM 799 O O . PHE A 1 97 ? -12.651 1.797 4.983 1.00 95.44 97 PHE A O 1
ATOM 806 N N . GLN A 1 98 ? -13.948 1.493 3.177 1.00 95.31 98 GLN A N 1
ATOM 807 C CA . GLN A 1 98 ? -15.207 1.805 3.860 1.00 95.31 98 GLN A CA 1
ATOM 808 C C . GLN A 1 98 ? -15.565 0.746 4.907 1.00 95.31 98 GLN A C 1
ATOM 810 O O . GLN A 1 98 ? -15.931 1.100 6.029 1.00 95.31 98 GLN A O 1
ATOM 815 N N . GLU A 1 99 ? -15.410 -0.534 4.575 1.00 96.00 99 GLU A N 1
ATOM 816 C CA . GLU A 1 99 ? -15.652 -1.639 5.500 1.00 96.00 99 GLU A CA 1
ATOM 817 C C . GLU A 1 99 ? -14.687 -1.578 6.689 1.00 96.00 99 GLU A C 1
ATOM 819 O O . GLU A 1 99 ? -15.114 -1.590 7.846 1.00 96.00 99 GLU A O 1
ATOM 824 N N . LEU A 1 100 ? -13.399 -1.382 6.414 1.00 95.38 100 LEU A N 1
ATOM 825 C CA . LEU A 1 100 ? -12.353 -1.224 7.420 1.00 95.38 100 LEU A CA 1
ATOM 826 C C . LEU A 1 100 ? -12.602 -0.013 8.336 1.00 95.38 100 LEU A C 1
ATOM 828 O O . LEU A 1 100 ? -12.557 -0.130 9.562 1.00 95.38 100 LEU A O 1
ATOM 832 N N . LYS A 1 101 ? -12.972 1.134 7.756 1.00 94.31 101 LYS A N 1
ATOM 833 C CA . LYS A 1 101 ? -13.401 2.327 8.499 1.00 94.31 101 LYS A CA 1
ATOM 834 C C . LYS A 1 101 ? -14.601 2.025 9.398 1.00 94.31 101 LYS A C 1
ATOM 836 O O . LYS A 1 101 ? -14.608 2.436 10.559 1.00 94.31 101 LYS A O 1
ATOM 841 N N . SER A 1 102 ? -15.605 1.312 8.888 1.00 92.69 102 SER A N 1
ATOM 842 C CA . SER A 1 102 ? -16.789 0.943 9.671 1.00 92.69 102 SER A CA 1
ATOM 843 C C . SER A 1 102 ? -16.424 0.043 10.857 1.00 92.69 102 SER A C 1
ATOM 845 O O . SER A 1 102 ? -16.921 0.254 11.964 1.00 92.69 102 SER A O 1
ATOM 847 N N . GLY A 1 103 ? -15.495 -0.899 10.659 1.00 92.69 103 GLY A N 1
ATOM 848 C CA . GLY A 1 103 ? -14.974 -1.776 11.702 1.00 92.69 103 GLY A CA 1
ATOM 849 C C . GLY A 1 103 ? -14.255 -1.008 12.807 1.00 92.69 103 GLY A C 1
ATOM 850 O O . GLY A 1 103 ? -14.506 -1.252 13.985 1.00 92.69 103 GLY A O 1
ATOM 851 N N . PHE A 1 104 ? -13.422 -0.027 12.454 1.00 92.56 104 PHE A N 1
ATOM 852 C CA . PHE A 1 104 ? -12.735 0.805 13.445 1.00 92.56 104 PHE A CA 1
ATOM 853 C C . PHE A 1 104 ? -13.673 1.706 14.228 1.00 92.56 104 PHE A C 1
ATOM 855 O O . PHE A 1 104 ? -13.508 1.840 15.436 1.00 92.56 104 PHE A O 1
ATOM 862 N N . LEU A 1 105 ? -14.666 2.311 13.574 1.00 91.75 105 LEU A N 1
ATOM 863 C CA . LEU A 1 105 ? -15.644 3.139 14.275 1.00 91.75 105 LEU A CA 1
ATOM 864 C C . LEU A 1 105 ? -16.456 2.302 15.270 1.00 91.75 105 LEU A C 1
ATOM 866 O O . LEU A 1 105 ? -16.591 2.714 16.419 1.00 91.75 105 LEU A O 1
ATOM 870 N N . LYS A 1 106 ? -16.900 1.102 14.869 1.00 90.56 106 LYS A N 1
ATOM 871 C CA . LYS A 1 106 ? -17.553 0.137 15.771 1.00 90.56 106 LYS A CA 1
ATOM 872 C C . LYS A 1 106 ? -16.629 -0.307 16.904 1.00 90.56 106 LYS A C 1
ATOM 874 O O . LYS A 1 106 ? -17.073 -0.461 18.031 1.00 90.56 106 LYS A O 1
ATOM 879 N N . PHE A 1 107 ? -15.336 -0.487 16.643 1.00 91.06 107 PHE A N 1
ATOM 880 C CA . PHE A 1 107 ? -14.377 -0.831 17.689 1.00 91.06 107 PHE A CA 1
ATOM 881 C C . PHE A 1 107 ? -14.182 0.314 18.692 1.00 91.06 107 PHE A C 1
ATOM 883 O O . PHE A 1 107 ? -14.226 0.084 19.894 1.00 91.06 107 PHE A O 1
ATOM 890 N N . ILE A 1 108 ? -14.007 1.551 18.227 1.00 90.69 108 ILE A N 1
ATOM 891 C CA . ILE A 1 108 ? -13.734 2.712 19.087 1.00 90.69 108 ILE A CA 1
ATOM 892 C C . ILE A 1 108 ? -14.963 3.072 19.926 1.00 90.69 108 ILE A C 1
ATOM 894 O O . ILE A 1 108 ? -14.842 3.197 21.142 1.00 90.69 108 ILE A O 1
ATOM 898 N N . TRP A 1 109 ? -16.133 3.190 19.294 1.00 88.31 109 TRP A N 1
ATOM 899 C CA . TRP A 1 109 ? -17.370 3.663 19.929 1.00 88.31 109 TRP A CA 1
ATOM 900 C C . TRP A 1 109 ? -18.277 2.536 20.448 1.00 88.31 109 TRP A C 1
ATOM 902 O O . TRP A 1 109 ? -19.247 2.792 21.162 1.00 88.31 109 TRP A O 1
ATOM 912 N N . GLY A 1 110 ? -17.970 1.278 20.129 1.00 82.44 110 GLY A N 1
ATOM 913 C CA . GLY A 1 110 ? -18.808 0.136 20.484 1.00 82.44 110 GLY A CA 1
ATOM 914 C C . GLY A 1 110 ? -20.149 0.149 19.749 1.00 82.44 110 GLY A C 1
ATOM 915 O O . GLY A 1 110 ? -20.216 0.449 18.557 1.00 82.44 110 GLY A O 1
ATOM 916 N N . SER A 1 111 ? -21.226 -0.169 20.470 1.00 70.44 111 SER A N 1
ATOM 917 C CA . SER A 1 111 ? -22.608 -0.099 19.972 1.00 70.44 111 SER A CA 1
ATOM 918 C C . SER A 1 111 ? -23.169 1.326 19.892 1.00 70.44 111 SER A C 1
ATOM 920 O O . SER A 1 111 ? -24.299 1.506 19.445 1.00 70.44 111 SER A O 1
ATOM 922 N N . THR A 1 112 ? -22.412 2.340 20.325 1.00 76.62 112 THR A N 1
ATOM 923 C CA . THR A 1 112 ? -22.880 3.732 20.354 1.00 76.62 112 THR A CA 1
ATOM 924 C C . THR A 1 112 ? -22.504 4.499 19.089 1.00 76.62 112 THR A C 1
ATOM 926 O O . THR A 1 112 ? -21.516 4.191 18.416 1.00 76.62 112 THR A O 1
ATOM 929 N N . CYS A 1 113 ? -23.299 5.518 18.756 1.00 76.44 113 CYS A N 1
ATOM 930 C CA . CYS A 1 113 ? -23.033 6.385 17.613 1.00 76.44 113 CYS A CA 1
ATOM 931 C C . CYS A 1 113 ? -21.700 7.142 17.788 1.00 76.44 113 CYS A C 1
ATOM 933 O O . CYS A 1 113 ? -21.400 7.605 18.895 1.00 76.44 113 CYS A O 1
ATOM 935 N N . PRO A 1 114 ? -20.905 7.318 16.713 1.00 79.94 114 PRO A N 1
ATOM 936 C CA . PRO A 1 114 ? -19.669 8.089 16.767 1.00 79.94 114 PRO A CA 1
ATOM 937 C C . PRO A 1 114 ? -19.918 9.511 17.271 1.00 79.94 114 PRO A C 1
ATOM 939 O O . PRO A 1 114 ? -20.679 10.258 16.662 1.00 79.94 114 PRO A O 1
ATOM 942 N N . ARG A 1 115 ? -19.251 9.901 18.363 1.00 81.81 115 ARG A N 1
ATOM 943 C CA . ARG A 1 115 ? -19.373 11.260 18.922 1.00 81.81 115 ARG A CA 1
ATOM 944 C C . ARG A 1 115 ? -18.544 12.295 18.162 1.00 81.81 115 ARG A C 1
ATOM 946 O O . ARG A 1 115 ? -18.861 13.475 18.188 1.00 81.81 115 ARG A O 1
ATOM 953 N N . ILE A 1 116 ? -17.474 11.848 17.505 1.00 86.81 116 ILE A N 1
ATOM 954 C CA . ILE A 1 116 ? -16.548 12.684 16.734 1.00 86.81 116 ILE A CA 1
ATOM 955 C C . ILE A 1 116 ? -16.548 12.183 15.293 1.00 86.81 116 ILE A C 1
ATOM 957 O O . ILE A 1 116 ? -16.525 10.970 15.048 1.00 86.81 116 ILE A O 1
ATOM 961 N N . SER A 1 117 ? -16.555 13.112 14.335 1.00 88.62 117 SER A N 1
ATOM 962 C CA . SER A 1 117 ? -16.490 12.762 12.920 1.00 88.62 117 SER A CA 1
ATOM 963 C C . SER A 1 117 ? -15.178 12.033 12.608 1.00 88.62 117 SER A C 1
ATOM 965 O O . SER A 1 117 ? -14.123 12.325 13.171 1.00 88.62 117 SER A O 1
ATOM 967 N N . TYR A 1 118 ? -15.208 11.082 11.672 1.00 90.19 118 TYR A N 1
ATOM 968 C CA . TYR A 1 118 ? -13.993 10.355 11.290 1.00 90.19 118 TYR A CA 1
ATOM 969 C C . TYR A 1 118 ? -12.898 11.289 10.753 1.00 90.19 118 TYR A C 1
ATOM 971 O O . TYR A 1 118 ? -11.724 11.067 11.029 1.00 90.19 118 TYR A O 1
ATOM 979 N N . LYS A 1 119 ? -13.277 12.356 10.033 1.00 89.31 119 LYS A N 1
ATOM 980 C CA . LYS A 1 119 ? -12.324 13.345 9.513 1.00 89.31 119 LYS A CA 1
ATOM 981 C C . LYS A 1 119 ? -11.572 14.023 10.658 1.00 89.31 119 LYS A C 1
ATOM 983 O O . LYS A 1 119 ? -10.347 14.082 10.619 1.00 89.31 119 LYS A O 1
ATOM 988 N N . ASP A 1 120 ? -12.282 14.453 11.697 1.00 89.56 120 ASP A N 1
ATOM 989 C CA . ASP A 1 120 ? -11.670 15.116 12.856 1.00 89.56 120 ASP A CA 1
ATOM 990 C C . ASP A 1 120 ? -10.851 14.132 13.699 1.00 89.56 120 ASP A C 1
ATOM 992 O O . ASP A 1 120 ? -9.759 14.452 14.162 1.00 89.56 120 ASP A O 1
ATOM 996 N N . LEU A 1 121 ? -11.313 12.883 13.801 1.00 90.62 121 LEU A N 1
ATOM 997 C CA . LEU A 1 121 ? -10.606 11.808 14.492 1.00 90.62 121 LEU A CA 1
ATOM 998 C C . LEU A 1 121 ? -9.236 11.504 13.861 1.00 90.62 121 LEU A C 1
ATOM 1000 O O . LEU A 1 121 ? -8.276 11.206 14.575 1.00 90.62 121 LEU A O 1
ATOM 1004 N N . THR A 1 122 ? -9.144 11.587 12.530 1.00 91.00 122 THR A N 1
ATOM 1005 C CA . THR A 1 122 ? -7.906 11.330 11.775 1.00 91.00 122 THR A CA 1
ATOM 1006 C C . THR A 1 122 ? -6.904 12.483 11.790 1.00 91.00 122 THR A C 1
ATOM 1008 O O . THR A 1 122 ? -5.731 12.266 11.491 1.00 91.00 122 THR A O 1
ATOM 1011 N N .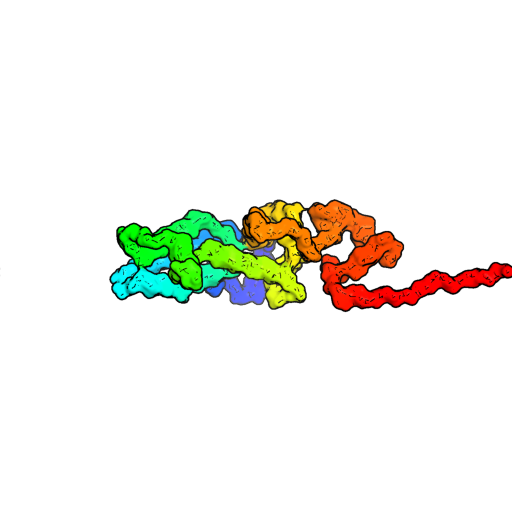 ARG A 1 123 ? -7.322 13.703 12.155 1.00 90.44 123 ARG A N 1
ATOM 1012 C CA . ARG A 1 123 ? -6.414 14.858 12.210 1.00 90.44 123 ARG A CA 1
ATOM 1013 C C . ARG A 1 123 ? -5.300 14.633 13.241 1.00 90.44 123 ARG A C 1
ATOM 1015 O O . ARG A 1 123 ? -5.543 13.982 14.261 1.00 90.44 123 ARG A O 1
ATOM 1022 N N . PRO A 1 124 ? -4.089 15.169 13.015 1.00 88.56 124 PRO A N 1
ATOM 1023 C CA . PRO A 1 124 ? -3.018 15.108 14.004 1.00 88.56 124 PRO A CA 1
ATOM 1024 C C . PRO A 1 124 ? -3.403 15.880 15.273 1.00 88.56 124 PRO A C 1
ATOM 1026 O O . PRO A 1 124 ? -4.251 16.775 15.235 1.00 88.56 124 PRO A O 1
ATOM 1029 N N . ARG A 1 125 ? -2.755 15.550 16.397 1.00 87.38 125 ARG A N 1
ATOM 1030 C CA . ARG A 1 125 ? -3.025 16.189 17.699 1.00 87.38 125 ARG A CA 1
ATOM 1031 C C . ARG A 1 125 ? -2.778 17.695 17.683 1.00 87.38 125 ARG A C 1
ATOM 1033 O O . ARG A 1 125 ? -3.569 18.438 18.245 1.00 87.38 125 ARG A O 1
ATOM 1040 N N . GLU A 1 126 ? -1.756 18.135 16.957 1.00 89.44 126 GLU A N 1
ATOM 1041 C CA . GLU A 1 126 ? -1.426 19.553 16.748 1.00 89.44 126 GLU A CA 1
ATOM 1042 C C . GLU A 1 126 ? -2.574 20.353 16.119 1.00 89.44 126 GLU A C 1
ATOM 1044 O O . GLU A 1 126 ? -2.721 21.541 16.370 1.00 89.44 126 GLU A O 1
ATOM 1049 N N . ARG A 1 127 ? -3.424 19.695 15.319 1.00 88.38 127 ARG A N 1
ATOM 1050 C CA . ARG A 1 127 ? -4.592 20.304 14.665 1.00 88.38 127 ARG A CA 1
ATOM 1051 C C . ARG A 1 127 ? -5.904 19.955 15.377 1.00 88.38 127 ARG A C 1
ATOM 1053 O O . ARG A 1 127 ? -6.956 19.919 14.739 1.00 88.38 127 ARG A O 1
ATOM 1060 N N . GLY A 1 128 ? -5.835 19.629 16.671 1.00 85.50 128 GLY A N 1
ATOM 1061 C CA . GLY A 1 128 ? -6.997 19.319 17.510 1.00 85.50 128 GLY A CA 1
ATOM 1062 C C . GLY A 1 128 ? -7.640 17.950 17.257 1.00 85.50 128 GLY A C 1
ATOM 1063 O O . GLY A 1 128 ? -8.769 17.722 17.681 1.00 85.50 128 GLY A O 1
ATOM 1064 N N . GLY A 1 129 ? -6.961 17.039 16.551 1.00 89.31 129 GLY A N 1
ATOM 1065 C CA . GLY A 1 129 ? -7.455 15.683 16.301 1.00 89.31 129 GLY A CA 1
ATOM 1066 C C . GLY A 1 129 ? -6.903 14.623 17.255 1.00 89.31 129 GLY A C 1
ATOM 1067 O O . GLY A 1 129 ? -6.109 14.891 18.155 1.00 89.31 129 GLY A O 1
ATOM 1068 N N . LEU A 1 130 ? -7.297 13.367 17.035 1.00 88.12 130 LEU A N 1
ATOM 1069 C CA . LEU A 1 130 ? -6.859 12.215 17.844 1.00 88.12 130 LEU A CA 1
ATOM 1070 C C . LEU A 1 130 ? -5.803 11.349 17.129 1.00 88.12 130 LEU A C 1
ATOM 1072 O O . LEU A 1 130 ? -5.234 10.405 17.696 1.00 88.12 130 LEU A O 1
ATOM 1076 N N . GLY A 1 131 ? -5.482 11.711 15.888 1.00 88.38 131 GLY A N 1
ATOM 1077 C CA . GLY A 1 131 ? -4.460 11.109 15.045 1.00 88.38 131 GLY A CA 1
ATOM 1078 C C . GLY A 1 131 ? -4.776 9.685 14.612 1.00 88.38 131 GLY A C 1
ATOM 1079 O O . GLY A 1 131 ? -3.835 8.923 14.421 1.00 88.38 131 GLY A O 1
ATOM 1080 N N . LEU A 1 132 ? -6.049 9.277 14.543 1.00 93.12 132 LEU A N 1
ATOM 1081 C CA . LEU A 1 132 ? -6.413 7.948 14.046 1.00 93.12 132 LEU A CA 1
ATOM 1082 C C . LEU A 1 132 ? -5.855 7.753 12.619 1.00 93.12 132 LEU A C 1
ATOM 1084 O O . LEU A 1 132 ? -6.021 8.640 11.784 1.00 93.12 132 LEU A O 1
ATOM 1088 N N . PRO A 1 133 ? -5.226 6.611 12.301 1.00 92.25 133 PRO A N 1
ATOM 1089 C CA . PRO A 1 133 ? -4.648 6.411 10.985 1.00 92.25 133 PRO A CA 1
ATOM 1090 C C . PRO A 1 133 ? -5.711 6.352 9.885 1.00 92.25 133 PRO A C 1
ATOM 1092 O O . PRO A 1 133 ? -6.680 5.589 9.956 1.00 92.25 133 PRO A O 1
ATOM 1095 N N . HIS A 1 134 ? -5.491 7.140 8.834 1.00 93.00 134 HIS A N 1
ATOM 1096 C CA . HIS A 1 134 ? -6.288 7.115 7.614 1.00 93.00 134 HIS A CA 1
ATOM 1097 C C . HIS A 1 134 ? -5.693 6.110 6.617 1.00 93.00 134 HIS A C 1
ATOM 1099 O O . HIS A 1 134 ? -4.770 6.436 5.872 1.00 93.00 134 HIS A O 1
ATOM 1105 N N . PHE A 1 135 ? -6.188 4.869 6.614 1.00 93.62 135 PHE A N 1
ATOM 1106 C CA . PHE A 1 135 ? -5.557 3.758 5.879 1.00 93.62 135 PHE A CA 1
ATOM 1107 C C . PHE A 1 135 ? -5.480 3.981 4.367 1.00 93.62 135 PHE A C 1
ATOM 1109 O O . PHE A 1 135 ? -4.510 3.554 3.752 1.00 93.62 135 PHE A O 1
ATOM 1116 N N . GLU A 1 136 ? -6.445 4.683 3.770 1.00 93.00 136 GLU A N 1
ATOM 1117 C CA . GLU A 1 136 ? -6.386 5.037 2.346 1.00 93.00 136 GLU A CA 1
ATOM 1118 C C . GLU A 1 136 ? -5.217 5.993 2.052 1.00 93.00 136 GLU A C 1
ATOM 1120 O O . GLU A 1 136 ? -4.518 5.820 1.056 1.00 93.00 136 GLU A O 1
ATOM 1125 N N . SER A 1 137 ? -4.933 6.945 2.948 1.00 91.50 137 SER A N 1
ATOM 1126 C CA . SER A 1 137 ? -3.770 7.833 2.807 1.00 91.50 137 SER A CA 1
ATOM 1127 C C . SER A 1 137 ? -2.455 7.089 3.016 1.00 91.50 137 SER A C 1
ATOM 1129 O O . SER A 1 137 ? -1.515 7.328 2.269 1.00 91.50 137 SER A O 1
ATOM 1131 N N . TYR A 1 138 ? -2.383 6.161 3.976 1.00 94.12 138 TYR A N 1
ATOM 1132 C CA . TYR A 1 138 ? -1.194 5.317 4.160 1.00 94.12 138 TYR A CA 1
ATOM 1133 C C . TYR A 1 138 ? -0.941 4.403 2.960 1.00 94.12 138 TYR A C 1
ATOM 1135 O O . TYR A 1 138 ? 0.202 4.243 2.546 1.00 94.12 138 TYR A O 1
ATOM 1143 N N . TYR A 1 139 ? -1.997 3.839 2.374 1.00 93.69 139 TYR A N 1
ATOM 1144 C CA . TYR A 1 139 ? -1.910 3.070 1.137 1.00 93.69 139 TYR A CA 1
ATOM 1145 C C . TYR A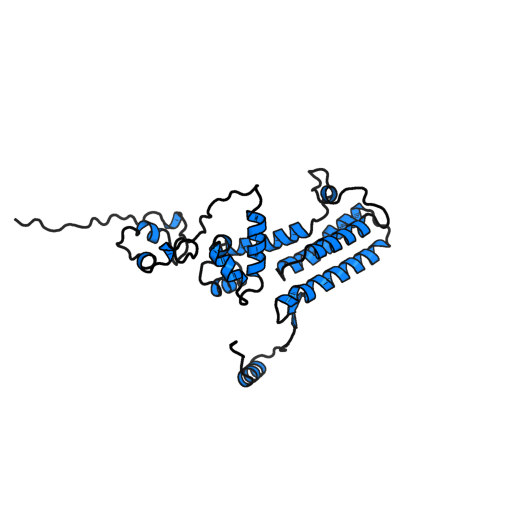 1 139 ? -1.384 3.926 -0.023 1.00 93.69 139 TYR A C 1
ATOM 1147 O O . TYR A 1 139 ? -0.438 3.527 -0.698 1.00 93.69 139 TYR A O 1
ATOM 1155 N N . GLN A 1 140 ? -1.945 5.125 -0.223 1.00 91.56 140 GLN A N 1
ATOM 1156 C CA . GLN A 1 140 ? -1.451 6.066 -1.233 1.00 91.56 140 GLN A CA 1
ATOM 1157 C C . GLN A 1 140 ? 0.018 6.422 -0.987 1.00 91.56 140 GLN A C 1
ATOM 1159 O O . GLN A 1 140 ? 0.810 6.376 -1.921 1.00 91.56 140 GLN A O 1
ATOM 1164 N N . ALA A 1 141 ? 0.396 6.714 0.259 1.00 91.69 141 ALA A N 1
ATOM 1165 C CA . ALA A 1 141 ? 1.770 7.033 0.626 1.00 91.69 141 ALA A CA 1
ATOM 1166 C C . ALA A 1 141 ? 2.730 5.870 0.335 1.00 91.69 141 ALA A C 1
ATOM 1168 O O . ALA A 1 141 ? 3.754 6.093 -0.297 1.00 91.69 141 ALA A O 1
ATOM 1169 N N . ALA A 1 142 ? 2.380 4.633 0.704 1.00 92.56 142 ALA A N 1
ATOM 1170 C CA . ALA A 1 142 ? 3.200 3.450 0.434 1.00 92.56 142 ALA A CA 1
ATOM 1171 C C . ALA A 1 142 ? 3.462 3.253 -1.069 1.00 92.56 142 ALA A C 1
ATOM 1173 O O . ALA A 1 142 ? 4.573 2.919 -1.480 1.00 92.56 142 ALA A O 1
ATOM 1174 N N . LEU A 1 143 ? 2.448 3.503 -1.899 1.00 90.50 143 LEU A N 1
ATOM 1175 C CA . LEU A 1 143 ? 2.576 3.429 -3.352 1.00 90.50 143 LEU A CA 1
ATOM 1176 C C . LEU A 1 143 ? 3.360 4.605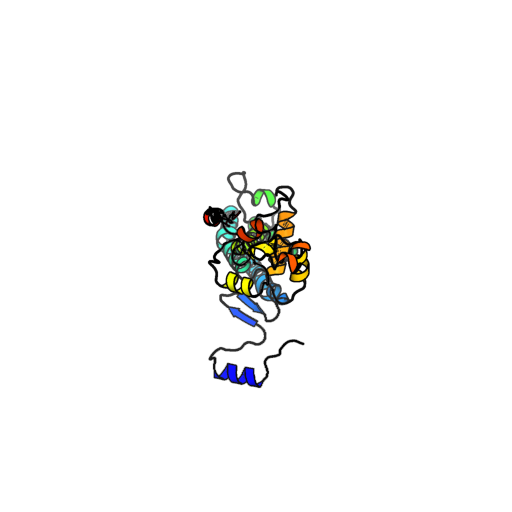 -3.932 1.00 90.50 143 LEU A C 1
ATOM 1178 O O . LEU A 1 143 ? 4.145 4.410 -4.857 1.00 90.50 143 LEU A O 1
ATOM 1182 N N . MET A 1 144 ? 3.220 5.797 -3.356 1.00 88.31 144 MET A N 1
ATOM 1183 C CA . MET A 1 144 ? 4.037 6.949 -3.730 1.00 88.31 144 MET A CA 1
ATOM 1184 C C . MET A 1 144 ? 5.508 6.740 -3.382 1.00 88.31 144 MET A C 1
ATOM 1186 O O . MET A 1 144 ? 6.353 7.052 -4.207 1.00 88.31 144 MET A O 1
ATOM 1190 N N . THR A 1 145 ? 5.836 6.128 -2.241 1.00 89.00 145 THR A N 1
ATOM 1191 C CA . THR A 1 145 ? 7.225 5.767 -1.911 1.00 89.00 145 THR A CA 1
ATOM 1192 C C . THR A 1 145 ? 7.835 4.862 -2.981 1.00 89.00 145 THR A C 1
ATOM 1194 O O . THR A 1 145 ? 8.968 5.086 -3.395 1.00 89.00 145 THR A O 1
ATOM 1197 N N . ARG A 1 146 ? 7.064 3.892 -3.491 1.00 88.06 146 ARG A N 1
ATOM 1198 C CA . ARG A 1 146 ? 7.510 3.019 -4.585 1.00 88.06 146 ARG A CA 1
ATOM 1199 C C . ARG A 1 146 ? 7.733 3.785 -5.893 1.00 88.06 146 ARG A C 1
ATOM 1201 O O . ARG A 1 146 ? 8.668 3.482 -6.619 1.00 88.06 146 ARG A O 1
ATOM 1208 N N . LEU A 1 147 ? 6.897 4.779 -6.185 1.00 86.62 147 LEU A N 1
ATOM 1209 C CA . LEU A 1 147 ? 7.103 5.688 -7.316 1.00 86.62 147 LEU A CA 1
ATOM 1210 C C . LEU A 1 147 ? 8.338 6.577 -7.132 1.00 86.62 147 LEU A C 1
ATOM 1212 O O . LEU A 1 147 ? 9.075 6.785 -8.088 1.00 86.62 147 LEU A O 1
ATOM 1216 N N . CYS A 1 148 ? 8.599 7.069 -5.920 1.00 86.56 148 CYS A N 1
ATOM 1217 C CA . CYS A 1 148 ? 9.811 7.832 -5.625 1.00 86.56 148 CYS A CA 1
ATOM 1218 C C . CYS A 1 148 ? 11.072 6.993 -5.864 1.00 86.56 148 CYS A C 1
ATOM 1220 O O . CYS A 1 148 ? 12.056 7.523 -6.373 1.00 86.56 148 CYS A O 1
ATOM 1222 N N . ASP A 1 149 ? 11.031 5.688 -5.582 1.00 87.00 149 ASP A N 1
ATOM 1223 C CA . ASP A 1 149 ? 12.152 4.784 -5.865 1.00 87.00 149 ASP A CA 1
ATOM 1224 C C . ASP A 1 149 ? 12.501 4.722 -7.364 1.00 87.00 149 ASP A C 1
ATOM 1226 O O . ASP A 1 149 ? 13.656 4.475 -7.696 1.00 87.00 149 ASP A O 1
ATOM 1230 N N . TRP A 1 150 ? 11.550 4.992 -8.271 1.00 84.94 150 TRP A N 1
ATOM 1231 C CA . TRP A 1 150 ? 11.830 5.095 -9.712 1.00 84.94 150 TRP A CA 1
ATOM 1232 C C . TRP A 1 150 ? 12.613 6.353 -10.088 1.00 84.94 150 TRP A C 1
ATOM 1234 O O . TRP A 1 150 ? 13.223 6.384 -11.149 1.00 84.94 150 TRP A O 1
ATOM 1244 N N . SER A 1 151 ? 12.565 7.401 -9.262 1.00 80.88 151 SER A N 1
ATOM 1245 C CA . SER A 1 151 ? 13.215 8.687 -9.549 1.00 80.88 151 SER A CA 1
ATOM 1246 C C . SER A 1 151 ? 14.664 8.774 -9.064 1.00 80.88 151 SER A C 1
ATOM 1248 O O . SER A 1 151 ? 15.378 9.698 -9.445 1.00 80.88 151 SER A O 1
ATOM 1250 N N . VAL A 1 152 ? 15.105 7.833 -8.226 1.00 79.25 152 VAL A N 1
ATOM 1251 C CA . VAL A 1 152 ? 16.464 7.819 -7.674 1.00 79.25 152 VAL A CA 1
ATOM 1252 C C . VAL A 1 152 ? 17.413 7.151 -8.671 1.00 79.25 152 VAL A C 1
ATOM 1254 O O . VAL A 1 152 ? 17.250 5.970 -8.975 1.00 79.25 152 VAL A O 1
ATOM 1257 N N . SER A 1 153 ? 18.419 7.894 -9.143 1.00 75.38 153 SER A N 1
ATOM 1258 C CA . SER A 1 153 ? 19.516 7.379 -9.975 1.00 75.38 153 SER A CA 1
ATOM 1259 C C . SER A 1 153 ? 20.858 7.572 -9.247 1.00 75.38 153 SER A C 1
ATOM 1261 O O . SER A 1 153 ? 21.135 8.695 -8.813 1.00 75.38 153 SER A O 1
ATOM 1263 N N . PRO A 1 154 ? 21.683 6.519 -9.065 1.00 74.44 154 PRO A N 1
ATOM 1264 C CA . PRO A 1 154 ? 21.466 5.126 -9.480 1.00 74.44 154 PRO A CA 1
ATOM 1265 C C . PRO A 1 154 ? 20.410 4.392 -8.621 1.00 74.44 154 PRO A C 1
ATOM 1267 O O . PRO A 1 154 ? 20.180 4.767 -7.466 1.00 74.44 154 PRO A O 1
ATOM 1270 N N . PRO A 1 155 ? 19.775 3.318 -9.136 1.00 77.00 155 PRO A N 1
ATOM 1271 C CA . PRO A 1 155 ? 18.736 2.598 -8.408 1.00 77.00 155 PRO A CA 1
ATOM 1272 C C . PRO A 1 155 ? 19.319 1.852 -7.201 1.00 77.00 155 PRO A C 1
ATOM 1274 O O . PRO A 1 155 ? 20.028 0.858 -7.342 1.00 77.00 155 PRO A O 1
ATOM 1277 N N . ALA A 1 156 ? 18.962 2.283 -5.990 1.00 80.06 156 ALA A N 1
ATOM 1278 C CA . ALA A 1 156 ? 19.408 1.633 -4.752 1.00 80.06 156 ALA A CA 1
ATOM 1279 C C . ALA A 1 156 ? 18.804 0.228 -4.544 1.00 80.06 156 ALA A C 1
ATOM 1281 O O . ALA A 1 156 ? 19.338 -0.587 -3.794 1.00 80.06 156 ALA A O 1
ATOM 1282 N N . LYS A 1 157 ? 17.656 -0.056 -5.171 1.00 86.31 157 LYS A N 1
ATOM 1283 C CA . LYS A 1 157 ? 16.875 -1.283 -4.961 1.00 86.31 157 LYS A CA 1
ATOM 1284 C C . LYS A 1 157 ? 16.906 -2.157 -6.215 1.00 86.31 157 LYS A C 1
ATOM 1286 O O . LYS A 1 157 ? 16.528 -1.709 -7.292 1.00 86.31 157 LYS A O 1
ATOM 1291 N N . LEU A 1 158 ? 17.249 -3.437 -6.052 1.00 86.00 158 LEU A N 1
ATOM 1292 C CA . LEU A 1 158 ? 17.367 -4.406 -7.156 1.00 86.00 158 LEU A CA 1
ATOM 1293 C C . LEU A 1 158 ? 16.096 -4.528 -8.005 1.00 86.00 158 LEU A C 1
ATOM 1295 O O . LEU A 1 158 ? 16.166 -4.645 -9.224 1.00 86.00 158 LEU A O 1
ATOM 1299 N N . TRP A 1 159 ? 14.921 -4.473 -7.378 1.00 85.56 159 TRP A N 1
ATOM 1300 C CA . TRP A 1 159 ? 13.663 -4.575 -8.115 1.00 85.56 159 TRP A CA 1
ATOM 1301 C C . TRP A 1 159 ? 13.418 -3.371 -9.037 1.00 85.56 159 TRP A C 1
ATOM 1303 O O . TRP A 1 159 ? 12.751 -3.542 -10.049 1.00 85.56 159 TRP A O 1
ATOM 1313 N N . VAL A 1 160 ? 13.975 -2.187 -8.737 1.00 86.94 160 VAL A N 1
ATOM 1314 C CA . VAL A 1 160 ? 13.894 -1.016 -9.630 1.00 86.94 160 VAL A CA 1
ATOM 1315 C C . VAL A 1 160 ? 14.720 -1.271 -10.884 1.00 86.94 160 VAL A C 1
ATOM 1317 O O . VAL A 1 160 ? 14.252 -0.987 -11.978 1.00 86.94 160 VAL A O 1
ATOM 1320 N N . ALA A 1 161 ? 15.903 -1.878 -10.745 1.00 85.06 161 ALA A N 1
ATOM 1321 C CA . ALA A 1 161 ? 16.719 -2.285 -11.887 1.00 85.06 161 ALA A CA 1
ATOM 1322 C C . ALA A 1 161 ? 16.019 -3.363 -12.739 1.00 85.06 161 ALA A C 1
ATOM 1324 O O . ALA A 1 161 ? 16.036 -3.290 -13.965 1.00 85.06 161 ALA A O 1
ATOM 1325 N N . LEU A 1 162 ? 15.342 -4.327 -12.101 1.00 84.12 162 LEU A N 1
ATOM 1326 C CA . LEU A 1 162 ? 14.532 -5.331 -12.805 1.00 84.12 162 LEU A CA 1
ATOM 1327 C C . LEU A 1 162 ? 13.343 -4.704 -13.541 1.00 84.12 162 LEU A C 1
ATOM 1329 O O . LEU A 1 162 ? 13.055 -5.076 -14.676 1.00 84.12 162 LEU A O 1
ATOM 1333 N N . GLU A 1 163 ? 12.653 -3.751 -12.912 1.00 81.69 163 GLU A N 1
ATOM 1334 C CA . GLU A 1 163 ? 11.572 -3.018 -13.564 1.00 81.69 163 GLU A CA 1
ATOM 1335 C C . GLU A 1 163 ? 12.124 -2.184 -14.731 1.00 81.69 163 GLU A C 1
ATOM 1337 O O . GLU A 1 163 ? 11.600 -2.304 -15.834 1.00 81.69 163 GLU A O 1
ATOM 1342 N N . GLN A 1 164 ? 13.223 -1.440 -14.542 1.00 81.06 164 GLN A N 1
ATOM 1343 C CA . GLN A 1 164 ? 13.916 -0.673 -15.587 1.00 81.06 164 GLN A CA 1
ATOM 1344 C C . GLN A 1 164 ? 14.281 -1.536 -16.797 1.00 81.06 164 GLN A C 1
ATOM 1346 O O . GLN A 1 164 ? 14.082 -1.091 -17.921 1.00 81.06 164 GLN A O 1
ATOM 1351 N N . PHE A 1 165 ? 14.776 -2.760 -16.588 1.00 81.25 165 PHE A N 1
ATOM 1352 C CA . PHE A 1 165 ? 15.096 -3.687 -17.678 1.00 81.25 165 PHE A CA 1
ATOM 1353 C C . PHE A 1 165 ? 13.869 -4.043 -18.526 1.00 81.25 165 PHE A C 1
ATOM 1355 O O . PHE A 1 165 ? 13.967 -4.226 -19.738 1.00 81.25 165 PHE A O 1
ATOM 1362 N N . ALA A 1 166 ? 12.699 -4.125 -17.897 1.00 76.75 166 ALA A N 1
ATOM 1363 C CA . ALA A 1 166 ? 11.456 -4.411 -18.594 1.00 76.75 166 ALA A CA 1
ATOM 1364 C C . ALA A 1 166 ? 10.889 -3.175 -19.332 1.00 76.75 166 ALA A C 1
ATOM 1366 O O . ALA A 1 166 ? 10.077 -3.327 -20.245 1.00 76.75 166 ALA A O 1
ATOM 1367 N N . PHE A 1 167 ? 11.331 -1.956 -18.997 1.00 74.62 167 PHE A N 1
ATOM 1368 C CA . PHE A 1 167 ? 10.960 -0.734 -19.713 1.00 74.62 167 PHE A CA 1
ATOM 1369 C C . PHE A 1 167 ? 11.960 -0.393 -20.828 1.00 74.62 167 PHE A C 1
ATOM 1371 O O . PHE A 1 167 ? 13.171 -0.396 -20.647 1.00 74.62 167 PHE A O 1
ATOM 1378 N N . ARG A 1 168 ? 11.448 0.007 -21.999 1.00 70.06 168 ARG A N 1
ATOM 1379 C CA . ARG A 1 168 ? 12.280 0.504 -23.120 1.00 70.06 168 ARG A CA 1
ATOM 1380 C C . ARG A 1 168 ? 12.762 1.949 -22.951 1.00 70.06 168 ARG A C 1
ATOM 1382 O O . ARG A 1 168 ? 13.523 2.443 -23.775 1.00 70.06 168 ARG A O 1
ATOM 1389 N N . VAL A 1 169 ? 12.255 2.637 -21.936 1.00 74.75 169 VAL A N 1
ATOM 1390 C CA . VAL A 1 169 ? 12.478 4.059 -21.656 1.00 74.75 169 VAL A CA 1
ATOM 1391 C C . VAL A 1 169 ? 12.912 4.164 -20.188 1.00 74.75 169 VAL A C 1
ATOM 1393 O O . VAL A 1 169 ? 12.493 3.307 -19.401 1.00 74.75 169 VAL A O 1
ATOM 1396 N N . PRO A 1 170 ? 13.727 5.157 -19.781 1.00 78.62 170 PRO A N 1
ATOM 1397 C CA . PRO A 1 170 ? 14.088 5.334 -18.374 1.00 78.62 170 PRO A CA 1
ATOM 1398 C C . PRO A 1 170 ? 12.851 5.344 -17.466 1.00 78.62 170 PRO A C 1
ATOM 1400 O O . PRO A 1 170 ? 11.912 6.107 -17.691 1.00 78.62 170 PRO A O 1
ATOM 1403 N N . ILE A 1 171 ? 12.819 4.500 -16.440 1.00 80.75 171 ILE A N 1
ATOM 1404 C CA . ILE A 1 171 ? 11.667 4.270 -15.562 1.00 80.75 171 ILE A CA 1
ATOM 1405 C C . ILE A 1 171 ? 11.272 5.546 -14.811 1.00 80.75 171 ILE A C 1
ATOM 1407 O O . ILE A 1 171 ? 10.084 5.823 -14.641 1.00 80.75 171 ILE A O 1
ATOM 1411 N N . ALA A 1 172 ? 12.261 6.385 -14.485 1.00 81.81 172 ALA A N 1
ATOM 1412 C CA . ALA A 1 172 ? 12.090 7.710 -13.893 1.00 81.81 172 ALA A CA 1
ATOM 1413 C C . ALA A 1 172 ? 11.206 8.637 -14.744 1.00 81.81 172 ALA A C 1
ATOM 1415 O O . ALA A 1 172 ? 10.515 9.508 -14.214 1.00 81.81 172 ALA A O 1
ATOM 1416 N N . SER A 1 173 ? 11.200 8.432 -16.064 1.00 78.38 173 SER A N 1
ATOM 1417 C CA . SER A 1 173 ? 10.416 9.233 -17.001 1.00 78.38 173 SER A CA 1
ATOM 1418 C C . SER A 1 173 ? 8.965 8.783 -17.165 1.00 78.38 173 SER A C 1
ATOM 1420 O O . SER A 1 173 ? 8.105 9.571 -17.566 1.00 78.38 173 SER A O 1
ATOM 1422 N N . VAL A 1 174 ? 8.672 7.517 -16.858 1.00 80.88 174 VAL A N 1
ATOM 1423 C CA . VAL A 1 174 ? 7.379 6.878 -17.142 1.00 80.88 174 VAL A CA 1
ATOM 1424 C C . VAL A 1 174 ? 6.193 7.593 -16.474 1.00 80.88 174 VAL A C 1
ATOM 1426 O O . VAL A 1 174 ? 5.171 7.763 -17.144 1.00 80.88 174 VAL A O 1
ATOM 1429 N N . PRO A 1 175 ? 6.277 8.080 -15.216 1.00 82.38 175 PRO A N 1
ATOM 1430 C CA . PRO A 1 175 ? 5.186 8.831 -14.583 1.00 82.38 175 PRO A CA 1
ATOM 1431 C C . PRO A 1 175 ? 4.805 10.122 -15.320 1.00 82.38 175 PRO A C 1
ATOM 1433 O O . PRO A 1 175 ? 3.705 10.648 -15.134 1.00 82.38 175 PRO A O 1
ATOM 1436 N N . TRP A 1 176 ? 5.703 10.641 -16.153 1.00 78.75 176 TRP A N 1
ATOM 1437 C CA . TRP A 1 176 ? 5.554 11.932 -16.809 1.00 78.75 176 TRP A CA 1
ATOM 1438 C C . TRP A 1 176 ? 5.002 11.814 -18.236 1.00 78.75 176 TRP A C 1
ATOM 1440 O O . TRP A 1 176 ? 4.445 12.788 -18.734 1.00 78.75 176 TRP A O 1
ATOM 1450 N N . GLN A 1 177 ? 5.075 10.631 -18.856 1.00 75.94 177 GLN A N 1
ATOM 1451 C CA . GLN A 1 177 ? 4.636 10.363 -20.234 1.00 75.94 177 GLN A CA 1
ATOM 1452 C C . GLN A 1 177 ? 3.166 9.924 -20.311 1.00 75.94 177 GLN A C 1
ATOM 1454 O O . GLN A 1 177 ? 2.778 8.836 -19.885 1.00 75.94 177 GLN A O 1
ATOM 1459 N N . HIS A 1 178 ? 2.314 10.751 -20.903 1.00 69.12 178 HIS A N 1
ATOM 1460 C CA . HIS A 1 178 ? 0.882 10.523 -21.017 1.00 69.12 178 HIS A CA 1
ATOM 1461 C C . HIS A 1 178 ? 0.506 9.355 -21.958 1.00 69.12 178 HIS A C 1
ATOM 1463 O O . HIS A 1 178 ? -0.378 8.553 -21.611 1.00 69.12 178 HIS A O 1
ATOM 1469 N N . ALA A 1 179 ? 1.175 9.215 -23.108 1.00 61.84 179 ALA A N 1
ATOM 1470 C CA . ALA A 1 179 ? 0.951 8.147 -24.085 1.00 61.84 179 ALA A CA 1
ATOM 1471 C C . ALA A 1 179 ? 1.480 6.792 -23.593 1.00 61.84 179 ALA A C 1
ATOM 1473 O O . ALA A 1 179 ? 0.755 5.795 -23.687 1.00 61.84 179 ALA A O 1
ATOM 1474 N N . SER A 1 180 ? 2.672 6.764 -22.984 1.00 60.62 180 SER A N 1
ATOM 1475 C CA . SER A 1 180 ? 3.283 5.556 -22.403 1.00 60.62 180 SER A CA 1
ATOM 1476 C C . SER A 1 180 ? 2.415 4.936 -21.327 1.00 60.62 180 SER A C 1
ATOM 1478 O O . SER A 1 180 ? 2.229 3.727 -21.297 1.00 60.62 180 SER A O 1
ATOM 1480 N N . ILE A 1 181 ? 1.804 5.748 -20.462 1.00 64.62 181 ILE A N 1
ATOM 1481 C CA . ILE A 1 181 ? 0.937 5.212 -19.412 1.00 64.62 181 ILE A CA 1
ATOM 1482 C C . ILE A 1 181 ? -0.299 4.528 -20.026 1.00 64.62 181 ILE A C 1
ATOM 1484 O O . ILE A 1 181 ? -0.783 3.538 -19.484 1.00 64.62 181 ILE A O 1
ATOM 1488 N N . ARG A 1 182 ? -0.839 5.007 -21.159 1.00 63.00 182 ARG A N 1
ATOM 1489 C CA . ARG A 1 182 ? -2.007 4.370 -21.807 1.00 63.00 182 ARG A CA 1
ATOM 1490 C C . ARG A 1 182 ? -1.675 3.010 -22.414 1.00 63.00 182 ARG A C 1
ATOM 1492 O O . ARG A 1 182 ? -2.490 2.096 -22.288 1.00 63.00 182 ARG A O 1
ATOM 1499 N N . THR A 1 183 ? -0.514 2.873 -23.045 1.00 64.38 183 THR A N 1
ATOM 1500 C CA . THR A 1 183 ? -0.028 1.594 -23.580 1.00 64.38 183 THR A CA 1
ATOM 1501 C C . THR A 1 183 ? 0.395 0.648 -22.459 1.00 64.38 183 THR A C 1
ATOM 1503 O O . THR A 1 183 ? -0.009 -0.512 -22.471 1.00 64.38 183 THR A O 1
ATOM 1506 N N . LEU A 1 184 ? 1.083 1.147 -21.430 1.00 64.94 184 LEU A N 1
ATOM 1507 C CA . LEU A 1 184 ? 1.518 0.350 -20.281 1.00 64.94 184 LEU A CA 1
ATOM 1508 C C . LEU A 1 184 ? 0.355 -0.156 -19.420 1.00 64.94 184 LEU A C 1
ATOM 1510 O O . LEU A 1 184 ? 0.379 -1.270 -18.917 1.00 64.94 184 LEU A O 1
ATOM 1514 N N . MET A 1 185 ? -0.717 0.627 -19.281 1.00 61.84 185 MET A N 1
ATOM 1515 C CA . MET A 1 185 ? -1.937 0.168 -18.605 1.00 61.84 185 MET A CA 1
ATOM 1516 C C . MET A 1 185 ? -2.606 -1.027 -19.301 1.00 61.84 185 MET A C 1
ATOM 1518 O O . MET A 1 185 ? -3.477 -1.655 -18.696 1.00 61.84 185 MET A O 1
ATOM 1522 N N . ARG A 1 186 ? -2.257 -1.303 -20.565 1.00 61.44 186 ARG A N 1
ATOM 1523 C CA . ARG A 1 186 ? -2.794 -2.412 -21.360 1.00 61.44 186 ARG A CA 1
ATOM 1524 C C . ARG A 1 186 ? -1.855 -3.619 -21.406 1.00 61.44 186 ARG A C 1
ATOM 1526 O O . ARG A 1 186 ? -2.327 -4.693 -21.774 1.00 61.44 186 ARG A O 1
ATOM 1533 N N . SER A 1 187 ? -0.576 -3.481 -21.043 1.00 61.66 187 SER A N 1
ATOM 1534 C CA . SER A 1 187 ? 0.365 -4.600 -21.098 1.00 61.66 187 SER A CA 1
ATOM 1535 C C . SER A 1 187 ? 0.207 -5.525 -19.876 1.00 61.66 187 SER A C 1
ATOM 1537 O O . SER A 1 187 ? 0.092 -5.056 -18.743 1.00 61.66 187 SER A O 1
ATOM 1539 N N . PRO A 1 188 ? 0.180 -6.857 -20.075 1.00 60.38 188 PRO A N 1
ATOM 1540 C CA . PRO A 1 188 ? 0.106 -7.833 -18.984 1.00 60.38 188 PRO A CA 1
ATOM 1541 C C . PRO A 1 188 ? 1.455 -8.054 -18.278 1.00 60.38 188 PRO A C 1
ATOM 1543 O O . PRO A 1 188 ? 1.504 -8.768 -17.281 1.00 60.38 188 PRO A O 1
ATOM 1546 N N . GLU A 1 189 ? 2.533 -7.463 -18.797 1.00 64.62 189 GLU A N 1
ATOM 1547 C CA . GLU A 1 189 ? 3.919 -7.695 -18.369 1.00 64.62 189 GLU A CA 1
ATOM 1548 C C . GLU A 1 189 ? 4.228 -7.083 -16.996 1.00 64.62 189 GLU A C 1
ATOM 1550 O O . GLU A 1 189 ? 5.090 -7.584 -16.278 1.00 64.62 189 GLU A O 1
ATOM 1555 N N . HIS A 1 190 ? 3.478 -6.053 -16.584 1.00 71.94 190 HIS A N 1
ATOM 1556 C CA . HIS A 1 190 ? 3.710 -5.358 -15.320 1.00 71.94 190 HIS A CA 1
ATOM 1557 C C . HIS A 1 190 ? 2.475 -5.417 -14.414 1.00 71.94 190 HIS A C 1
ATOM 1559 O O . HIS A 1 190 ? 1.518 -4.665 -14.614 1.00 71.94 190 HIS A O 1
ATOM 1565 N N . PRO A 1 191 ? 2.471 -6.263 -13.373 1.00 69.88 191 PRO A N 1
ATOM 1566 C CA . PRO A 1 191 ? 1.324 -6.376 -12.475 1.00 69.88 191 PRO A CA 1
ATOM 1567 C C . PRO A 1 191 ? 1.124 -5.146 -11.572 1.00 69.88 191 PRO A C 1
ATOM 1569 O O . PRO A 1 191 ? -0.000 -4.863 -11.159 1.00 69.88 191 PRO A O 1
ATOM 1572 N N . THR A 1 192 ? 2.195 -4.406 -11.270 1.00 77.12 192 THR A N 1
ATOM 1573 C CA . THR A 1 192 ? 2.231 -3.339 -10.251 1.00 77.12 192 THR A CA 1
ATOM 1574 C C . THR A 1 192 ? 2.237 -1.930 -10.854 1.00 77.12 192 THR A C 1
ATOM 1576 O O . THR A 1 192 ? 1.511 -1.048 -10.386 1.00 77.12 192 THR A O 1
ATOM 1579 N N . ALA A 1 193 ? 2.996 -1.717 -11.935 1.00 80.69 193 ALA A N 1
ATOM 1580 C CA . ALA A 1 193 ? 3.175 -0.411 -12.575 1.00 80.69 193 ALA A CA 1
ATOM 1581 C C . ALA A 1 193 ? 1.859 0.286 -12.984 1.00 80.69 193 ALA A C 1
ATOM 1583 O O . ALA A 1 193 ? 1.708 1.477 -12.698 1.00 80.69 193 ALA A O 1
ATOM 1584 N N . PRO A 1 194 ? 0.849 -0.402 -13.563 1.00 81.62 194 PRO A N 1
ATOM 1585 C CA . PRO A 1 194 ? -0.414 0.239 -13.921 1.00 81.62 194 PRO A CA 1
ATOM 1586 C C . PRO A 1 194 ? -1.139 0.854 -12.723 1.00 81.62 194 PRO A C 1
ATOM 1588 O O . PRO A 1 194 ? -1.793 1.887 -12.865 1.00 81.62 194 PRO A O 1
ATOM 1591 N N . GLN A 1 195 ? -1.047 0.234 -11.543 1.00 81.50 195 GLN A N 1
ATOM 1592 C CA . GLN A 1 195 ? -1.705 0.752 -10.348 1.00 81.50 195 GLN A CA 1
ATOM 1593 C C . GLN A 1 195 ? -0.980 1.982 -9.795 1.00 81.50 195 GLN A C 1
ATOM 1595 O O . GLN A 1 195 ? -1.643 2.960 -9.446 1.00 81.50 195 GLN A O 1
ATOM 1600 N N . LEU A 1 196 ? 0.355 1.955 -9.771 1.00 86.00 196 LEU A N 1
ATOM 1601 C CA . LEU A 1 196 ? 1.177 3.102 -9.384 1.00 86.00 196 LEU A CA 1
ATOM 1602 C C . LEU A 1 196 ? 0.860 4.319 -10.259 1.00 86.00 196 LEU A C 1
ATOM 1604 O O . LEU A 1 196 ? 0.523 5.386 -9.752 1.00 86.00 196 LEU A O 1
ATOM 1608 N N . LEU A 1 197 ? 0.857 4.133 -11.579 1.00 85.81 197 LEU A N 1
ATOM 1609 C CA . LEU A 1 197 ? 0.618 5.210 -12.540 1.00 85.81 197 LEU A CA 1
ATOM 1610 C C . LEU A 1 197 ? -0.810 5.769 -12.485 1.00 85.81 197 LEU A C 1
ATOM 1612 O O . LEU A 1 197 ? -1.018 6.962 -12.706 1.00 85.81 197 LEU A O 1
ATOM 1616 N N . ARG A 1 198 ? -1.813 4.939 -12.169 1.00 84.81 198 ARG A N 1
ATOM 1617 C CA . ARG A 1 198 ? -3.184 5.426 -11.934 1.00 84.81 198 ARG A CA 1
ATOM 1618 C C . ARG A 1 198 ? -3.249 6.334 -10.715 1.00 84.81 198 ARG A C 1
ATOM 1620 O O . ARG A 1 198 ? -3.816 7.416 -10.814 1.00 84.81 198 ARG A O 1
ATOM 1627 N N . LEU A 1 199 ? -2.650 5.921 -9.600 1.00 84.94 199 LEU A N 1
ATOM 1628 C CA . LEU A 1 199 ? -2.609 6.754 -8.398 1.00 84.94 199 LEU A CA 1
ATOM 1629 C C . LEU A 1 199 ? -1.814 8.031 -8.621 1.00 84.94 199 LEU A C 1
ATOM 1631 O O . LEU A 1 199 ? -2.231 9.084 -8.154 1.00 84.94 199 LEU A O 1
ATOM 1635 N N . TRP A 1 200 ? -0.715 7.960 -9.369 1.00 86.00 200 TRP A N 1
ATOM 1636 C CA . TRP A 1 200 ? 0.036 9.145 -9.757 1.00 86.00 200 TRP A CA 1
ATOM 1637 C C . TRP A 1 200 ? -0.834 10.154 -10.508 1.00 86.00 200 TRP A C 1
ATOM 1639 O O . TRP A 1 200 ? -0.839 11.330 -10.162 1.00 86.00 200 TRP A O 1
ATOM 1649 N N . ARG A 1 201 ? -1.649 9.702 -11.469 1.00 83.62 201 ARG A N 1
ATOM 1650 C CA . ARG A 1 201 ? -2.607 10.579 -12.161 1.00 83.62 201 ARG A CA 1
ATOM 1651 C C . ARG A 1 201 ? -3.659 11.161 -11.225 1.00 83.62 201 ARG A C 1
ATOM 1653 O O . ARG A 1 201 ? -3.956 12.346 -11.322 1.00 83.62 201 ARG A O 1
ATOM 1660 N N . GLU A 1 202 ? -4.215 10.345 -10.331 1.00 83.31 202 GLU A N 1
ATOM 1661 C CA . GLU A 1 202 ? -5.185 10.816 -9.337 1.00 83.31 202 GLU A CA 1
ATOM 1662 C C . GLU A 1 202 ? -4.565 11.892 -8.432 1.00 83.31 202 GLU A C 1
ATOM 1664 O O . GLU A 1 202 ? -5.199 12.910 -8.168 1.00 83.31 202 GLU A O 1
ATOM 1669 N N . VAL A 1 203 ? -3.312 11.720 -8.006 1.00 82.88 203 VAL A N 1
ATOM 1670 C CA . VAL A 1 203 ? -2.596 12.715 -7.199 1.00 82.88 203 VAL A CA 1
ATOM 1671 C C . VAL A 1 203 ? -2.267 13.965 -8.012 1.00 82.88 203 VAL A C 1
ATOM 1673 O O . VAL A 1 203 ? -2.574 15.055 -7.548 1.00 82.88 203 VAL A O 1
ATOM 1676 N N . ARG A 1 204 ? -1.743 13.833 -9.236 1.00 80.06 204 ARG A N 1
ATOM 1677 C CA . ARG A 1 204 ? -1.412 14.969 -10.115 1.00 80.06 204 ARG A CA 1
ATOM 1678 C C . ARG A 1 204 ? -2.637 15.791 -10.522 1.00 80.06 204 ARG A C 1
ATOM 1680 O O . ARG A 1 204 ? -2.513 16.977 -10.775 1.00 80.06 204 ARG A O 1
ATOM 1687 N N . SER A 1 205 ? -3.819 15.176 -10.570 1.00 81.06 205 SER A N 1
ATOM 1688 C CA . SER A 1 205 ? -5.076 15.885 -10.846 1.00 81.06 205 SER A CA 1
ATOM 1689 C C . SER A 1 205 ? -5.569 16.771 -9.694 1.00 81.06 205 SER A C 1
ATOM 1691 O O . SER A 1 205 ? -6.571 17.465 -9.855 1.00 81.06 205 SER A O 1
ATOM 1693 N N . ARG A 1 206 ? -4.911 16.747 -8.525 1.00 82.69 206 ARG A N 1
ATOM 1694 C CA . ARG A 1 206 ? -5.280 17.618 -7.405 1.00 82.69 206 ARG A CA 1
ATOM 1695 C C . ARG A 1 206 ? -4.887 19.067 -7.728 1.00 82.69 206 ARG A C 1
ATOM 1697 O O . ARG A 1 206 ? -3.767 19.284 -8.181 1.00 82.69 206 ARG A O 1
ATOM 1704 N N . PRO A 1 207 ? -5.766 20.047 -7.454 1.00 74.00 207 PRO A N 1
ATOM 1705 C CA . PRO A 1 207 ? -5.538 21.453 -7.803 1.00 74.00 207 PRO A CA 1
ATOM 1706 C C . PRO A 1 207 ? -4.347 22.083 -7.065 1.00 74.00 207 PRO A C 1
ATOM 1708 O O . PRO A 1 207 ? -3.830 23.102 -7.503 1.00 74.00 207 PRO A O 1
ATOM 1711 N N . ASP A 1 208 ? -3.904 21.466 -5.968 1.00 77.12 208 ASP A N 1
ATOM 1712 C CA . ASP A 1 208 ? -2.816 21.962 -5.120 1.00 77.12 208 ASP A CA 1
ATOM 1713 C C . ASP A 1 208 ? -1.411 21.709 -5.711 1.00 77.12 208 ASP A C 1
ATOM 1715 O O . ASP A 1 208 ? -0.417 22.169 -5.152 1.00 77.12 208 ASP A O 1
ATOM 1719 N N . LEU A 1 209 ? -1.304 20.934 -6.797 1.00 71.38 209 LEU A N 1
ATOM 1720 C CA . LEU A 1 209 ? -0.036 20.554 -7.430 1.00 71.38 209 LEU A CA 1
ATOM 1721 C C . LEU A 1 209 ? 0.154 21.305 -8.751 1.00 71.38 209 LEU A C 1
ATOM 1723 O O . LEU A 1 209 ? -0.778 21.402 -9.551 1.00 71.38 209 LEU A O 1
ATOM 1727 N N . SER A 1 210 ? 1.368 21.813 -9.001 1.00 66.44 210 SER A N 1
ATOM 1728 C CA . SER A 1 210 ? 1.654 22.525 -10.248 1.00 66.44 210 SER A CA 1
ATOM 1729 C C . SER A 1 210 ? 1.597 21.573 -11.455 1.00 66.44 210 SER A C 1
ATOM 1731 O O . SER A 1 210 ? 2.002 20.407 -11.364 1.00 66.44 210 SER A O 1
ATOM 1733 N N . PRO A 1 211 ? 1.078 22.032 -12.609 1.00 64.81 211 PRO A N 1
ATOM 1734 C CA . PRO A 1 211 ? 0.979 21.212 -13.815 1.00 64.81 211 PRO A CA 1
ATOM 1735 C C . PRO A 1 211 ? 2.324 21.000 -14.531 1.00 64.81 211 PRO A C 1
ATOM 1737 O O . PRO A 1 211 ? 2.346 20.313 -15.557 1.00 64.81 211 PRO A O 1
ATOM 1740 N N . ASP A 1 212 ? 3.416 21.558 -14.002 1.00 62.69 212 ASP A N 1
ATOM 1741 C CA . ASP A 1 212 ? 4.695 21.735 -14.687 1.00 62.69 212 ASP A CA 1
ATOM 1742 C C . ASP A 1 212 ? 5.281 20.441 -15.268 1.00 62.69 212 ASP A C 1
ATOM 1744 O O . ASP A 1 212 ? 5.075 19.319 -14.785 1.00 62.69 212 ASP A O 1
ATOM 1748 N N . ILE A 1 213 ? 6.024 20.615 -16.359 1.00 63.59 213 ILE A N 1
ATOM 1749 C CA . ILE A 1 213 ? 6.750 19.542 -17.032 1.00 63.59 213 ILE A CA 1
ATOM 1750 C C . ILE A 1 213 ? 7.973 19.207 -16.175 1.00 63.59 213 ILE A C 1
ATOM 1752 O O . ILE A 1 213 ? 8.776 20.079 -15.853 1.00 63.59 213 ILE A O 1
ATOM 1756 N N . SER A 1 214 ? 8.110 17.938 -15.792 1.00 68.50 214 SER A N 1
ATOM 1757 C CA . SER A 1 214 ? 9.253 17.488 -14.998 1.00 68.50 214 SER A CA 1
ATOM 1758 C C . SER A 1 214 ? 10.551 17.556 -15.810 1.00 68.50 214 SER A C 1
ATOM 1760 O O . SER A 1 214 ? 10.544 17.159 -16.976 1.00 68.50 214 SER A O 1
ATOM 1762 N N . PRO A 1 215 ? 11.686 17.946 -15.203 1.00 63.31 215 PRO A N 1
ATOM 1763 C CA . PRO A 1 215 ? 13.003 17.842 -15.839 1.00 63.31 215 PRO A CA 1
ATOM 1764 C C . PRO A 1 215 ? 13.395 16.390 -16.170 1.00 63.31 215 PRO A C 1
ATOM 1766 O O . PRO A 1 215 ? 14.274 16.161 -16.992 1.00 63.31 215 PRO A O 1
ATOM 1769 N N . LEU A 1 216 ? 12.719 15.399 -15.576 1.00 68.00 216 LEU A N 1
ATOM 1770 C CA . LEU A 1 216 ? 12.890 13.972 -15.878 1.00 68.00 216 LEU A CA 1
ATOM 1771 C C . LEU A 1 216 ? 12.102 13.521 -17.119 1.00 68.00 216 LEU A C 1
ATOM 1773 O O . LEU A 1 216 ? 12.032 12.327 -17.412 1.00 68.00 216 LEU A O 1
ATOM 1777 N N . TYR A 1 217 ? 11.461 14.452 -17.828 1.00 70.62 217 TYR A N 1
ATOM 1778 C CA . TYR A 1 217 ? 10.761 14.178 -19.073 1.00 70.62 217 TYR A CA 1
ATOM 1779 C C . TYR A 1 217 ? 11.773 14.049 -20.225 1.00 70.62 217 TYR A C 1
ATOM 1781 O O . TYR A 1 217 ? 12.433 15.028 -20.574 1.00 70.62 217 TYR A O 1
ATOM 1789 N N . PRO A 1 218 ? 11.942 12.859 -20.824 1.00 68.69 218 PRO A N 1
ATOM 1790 C CA . PRO A 1 218 ? 12.959 12.638 -21.830 1.00 68.69 218 PRO A CA 1
ATOM 1791 C C . PRO A 1 218 ? 12.508 13.292 -23.123 1.00 68.69 218 PRO A C 1
ATOM 1793 O O . PRO A 1 218 ? 11.333 13.241 -23.493 1.00 68.69 218 PRO A O 1
ATOM 1796 N N . VAL A 1 219 ? 13.455 13.899 -23.820 1.00 69.19 219 VAL A N 1
ATOM 1797 C CA . VAL A 1 219 ? 13.198 14.477 -25.136 1.00 69.19 219 VAL A CA 1
ATOM 1798 C C . VAL A 1 219 ? 13.349 13.397 -26.215 1.00 69.19 219 VAL A C 1
ATOM 1800 O O . VAL A 1 219 ? 12.536 13.327 -27.133 1.00 69.19 219 VAL A O 1
ATOM 1803 N N . SER A 1 220 ? 14.318 12.489 -26.077 1.00 65.25 220 SER A N 1
ATOM 1804 C CA . SER A 1 220 ? 14.528 11.365 -26.997 1.00 65.25 220 SER A CA 1
ATOM 1805 C C . SER A 1 220 ? 13.641 10.159 -26.665 1.00 65.25 220 SER A C 1
ATOM 1807 O O . SER A 1 220 ? 13.281 9.915 -25.513 1.00 65.25 220 SER A O 1
ATOM 1809 N N . HIS A 1 221 ? 13.257 9.397 -27.697 1.00 65.50 221 HIS A N 1
ATOM 1810 C CA . HIS A 1 221 ? 12.411 8.195 -27.602 1.00 65.50 221 HIS A CA 1
ATOM 1811 C C . HIS A 1 221 ? 11.060 8.395 -26.886 1.00 65.50 221 HIS A C 1
ATOM 1813 O O . HIS A 1 221 ? 10.406 7.428 -26.487 1.00 65.50 221 HIS A O 1
ATOM 1819 N N . ASN A 1 222 ? 10.607 9.639 -26.752 1.00 71.31 222 ASN A N 1
ATOM 1820 C CA . ASN A 1 222 ? 9.397 9.970 -26.022 1.00 71.31 222 ASN A CA 1
ATOM 1821 C C . ASN A 1 222 ? 8.148 9.820 -26.915 1.00 71.31 222 ASN A C 1
ATOM 1823 O O . ASN A 1 222 ? 8.059 10.435 -27.984 1.00 71.31 222 ASN A O 1
ATOM 1827 N N . PRO A 1 223 ? 7.139 9.027 -26.512 1.00 69.31 223 PRO A N 1
ATOM 1828 C CA . PRO A 1 223 ? 5.915 8.901 -27.290 1.00 69.31 223 PRO A CA 1
ATOM 1829 C C . PRO A 1 223 ? 5.048 10.160 -27.294 1.00 69.31 223 PRO A C 1
ATOM 1831 O O . PRO A 1 223 ? 4.287 10.361 -28.235 1.00 69.31 223 PRO A O 1
ATOM 1834 N N . ASP A 1 224 ? 5.187 11.038 -26.317 1.00 71.00 224 ASP A N 1
ATOM 1835 C CA . ASP A 1 224 ? 4.452 12.299 -26.263 1.00 71.00 224 ASP A CA 1
ATOM 1836 C C . ASP A 1 224 ? 5.186 13.453 -26.968 1.00 71.00 224 ASP A C 1
ATOM 1838 O O . ASP A 1 224 ? 4.631 14.540 -27.104 1.00 71.00 224 ASP A O 1
ATOM 1842 N N . PHE A 1 225 ? 6.405 13.218 -27.470 1.00 74.81 225 PHE A N 1
ATOM 1843 C CA . PHE A 1 225 ? 7.159 14.158 -28.302 1.00 74.81 225 PHE A CA 1
ATOM 1844 C C . PHE A 1 225 ? 7.524 13.492 -29.644 1.00 74.81 225 PHE A C 1
ATOM 1846 O O . PHE A 1 225 ? 8.597 12.904 -29.773 1.00 74.81 225 PHE A O 1
ATOM 1853 N N . PRO A 1 226 ? 6.631 13.537 -30.658 1.00 74.62 226 PRO A N 1
ATOM 1854 C CA . PRO A 1 226 ? 6.831 12.864 -31.945 1.00 74.62 226 PRO A CA 1
ATOM 1855 C C . PRO A 1 226 ? 8.158 13.170 -32.664 1.00 74.62 226 PRO A C 1
ATOM 1857 O O . PRO A 1 226 ? 8.731 12.223 -33.205 1.00 74.62 226 PRO A O 1
ATOM 1860 N N . PRO A 1 227 ? 8.694 14.413 -32.641 1.00 77.50 227 PRO A N 1
ATOM 1861 C CA . PRO A 1 227 ? 10.012 14.694 -33.214 1.00 77.50 227 PRO A CA 1
ATOM 1862 C C . PRO A 1 227 ? 11.121 13.850 -32.572 1.00 77.50 227 PRO A C 1
ATOM 1864 O O . PRO A 1 227 ? 11.978 13.334 -33.275 1.00 77.50 227 PRO A O 1
ATOM 1867 N N . GLY A 1 228 ? 11.026 13.581 -31.265 1.00 69.69 228 GLY A N 1
ATOM 1868 C CA . GLY A 1 228 ? 11.975 12.775 -30.488 1.00 69.69 228 GLY A CA 1
ATOM 1869 C C . GLY A 1 228 ? 12.105 11.303 -30.888 1.00 69.69 228 GLY A C 1
ATOM 1870 O O . GLY A 1 228 ? 12.928 10.580 -30.324 1.00 69.69 228 GLY A O 1
ATOM 1871 N N . ARG A 1 229 ? 11.262 10.830 -31.813 1.00 71.00 229 ARG A N 1
ATOM 1872 C CA . ARG A 1 229 ? 11.251 9.452 -32.330 1.00 71.00 229 ARG A CA 1
ATOM 1873 C C . ARG A 1 229 ? 11.740 9.333 -33.769 1.00 71.00 229 ARG A C 1
ATOM 1875 O O . ARG A 1 229 ? 11.880 8.212 -34.252 1.00 71.00 229 ARG A O 1
ATOM 1882 N N . GLN A 1 230 ? 11.950 10.449 -34.458 1.00 77.69 230 GLN A N 1
ATOM 1883 C CA . GLN A 1 230 ? 12.472 10.432 -35.818 1.00 77.69 230 GLN A CA 1
ATOM 1884 C C . GLN A 1 230 ? 13.929 9.968 -35.796 1.00 77.69 230 GLN A C 1
ATOM 1886 O O . GLN A 1 230 ? 14.671 10.345 -34.892 1.00 77.69 230 GLN A O 1
ATOM 1891 N N . GLN A 1 231 ? 14.343 9.175 -36.789 1.00 67.38 231 GLN A N 1
ATOM 1892 C CA . GLN A 1 231 ? 15.750 8.779 -36.924 1.00 67.38 231 GLN A CA 1
ATOM 1893 C C . GLN A 1 231 ? 16.656 10.010 -36.997 1.00 67.38 231 GLN A C 1
ATOM 1895 O O . GLN A 1 231 ? 17.594 10.087 -36.230 1.00 67.38 231 GLN A O 1
ATOM 1900 N N . SER A 1 232 ? 16.259 11.066 -37.714 1.00 68.06 232 SER A N 1
ATOM 1901 C CA . SER A 1 232 ? 16.973 12.355 -37.735 1.00 68.06 232 SER A CA 1
ATOM 1902 C C . SER A 1 232 ? 17.187 13.015 -36.362 1.00 68.06 232 SER A C 1
ATOM 1904 O O . SER A 1 232 ? 18.110 13.807 -36.206 1.00 68.06 232 SER A O 1
ATOM 1906 N N . PHE A 1 233 ? 16.334 12.730 -35.374 1.00 65.31 233 PHE A N 1
ATOM 1907 C CA . PHE A 1 233 ? 16.467 13.225 -34.000 1.00 65.31 233 PHE A CA 1
ATOM 1908 C C . PHE A 1 233 ? 17.238 12.251 -33.095 1.00 65.31 233 PHE A C 1
ATOM 1910 O O . PHE A 1 233 ? 17.705 12.623 -32.025 1.00 65.31 233 PHE A O 1
ATOM 1917 N N . LEU A 1 234 ? 17.338 10.980 -33.472 1.00 63.09 234 LEU A N 1
ATOM 1918 C CA . LEU A 1 234 ? 18.086 9.967 -32.722 1.00 63.09 234 LEU A CA 1
ATOM 1919 C C . LEU A 1 234 ? 19.528 9.852 -33.222 1.00 63.09 234 LEU A C 1
ATOM 1921 O O . LEU A 1 234 ? 20.427 9.630 -32.419 1.00 63.09 234 LEU A O 1
ATOM 1925 N N . ASP A 1 235 ? 19.730 10.107 -34.509 1.00 60.97 235 ASP A N 1
ATOM 1926 C CA . ASP A 1 235 ? 20.998 10.239 -35.216 1.00 60.97 235 ASP A CA 1
ATOM 1927 C C . ASP A 1 235 ? 21.591 11.644 -34.993 1.00 60.97 235 ASP A C 1
ATOM 1929 O O . ASP A 1 235 ? 22.197 12.210 -35.902 1.00 60.97 235 ASP A O 1
ATOM 1933 N N . ILE A 1 236 ? 21.389 12.255 -33.808 1.00 56.84 236 ILE A N 1
ATOM 1934 C CA . ILE A 1 236 ? 22.103 13.485 -33.420 1.00 56.84 236 ILE A CA 1
ATOM 1935 C C . ILE A 1 236 ? 23.562 13.096 -33.165 1.00 56.84 236 ILE A C 1
ATOM 1937 O O . ILE A 1 236 ? 24.034 13.022 -32.032 1.00 56.84 236 ILE A O 1
ATOM 1941 N N . ASP A 1 237 ? 24.255 12.818 -34.260 1.00 49.03 237 ASP A N 1
ATOM 1942 C CA . ASP A 1 237 ? 25.693 12.803 -34.348 1.00 49.03 237 ASP A CA 1
ATOM 1943 C C . ASP A 1 237 ? 26.213 14.237 -34.255 1.00 49.03 237 ASP A C 1
ATOM 1945 O O . ASP A 1 237 ? 25.536 15.240 -34.516 1.00 49.03 237 ASP A O 1
ATOM 1949 N N . THR A 1 238 ? 27.446 14.301 -33.788 1.00 53.03 238 THR A N 1
ATOM 1950 C CA . THR A 1 238 ? 28.111 15.392 -33.084 1.00 53.03 238 THR A CA 1
ATOM 1951 C C . THR A 1 238 ? 28.387 16.667 -33.882 1.00 53.03 238 THR A C 1
ATOM 1953 O O . THR A 1 238 ? 29.167 17.472 -33.390 1.00 53.03 238 THR A O 1
ATOM 1956 N N . ASP A 1 239 ? 27.728 16.891 -35.026 1.00 52.28 239 ASP A N 1
ATOM 1957 C CA . ASP A 1 239 ? 27.963 18.031 -35.935 1.00 52.28 239 ASP A CA 1
ATOM 1958 C C . ASP A 1 239 ? 26.673 18.721 -36.454 1.00 52.28 239 ASP A C 1
ATOM 1960 O O . ASP A 1 239 ? 26.732 19.636 -37.276 1.00 52.28 239 ASP A O 1
ATOM 1964 N N . GLY A 1 240 ? 25.486 18.323 -35.974 1.00 59.00 240 GLY A N 1
ATOM 1965 C CA . GLY A 1 240 ? 24.198 18.916 -36.379 1.00 59.00 240 GLY A CA 1
ATOM 1966 C C . GLY A 1 240 ? 23.742 20.148 -35.563 1.00 59.00 240 GLY A C 1
ATOM 1967 O O . GLY A 1 240 ? 24.252 20.409 -34.472 1.00 59.00 240 GLY A O 1
ATOM 1968 N N . PRO A 1 241 ? 22.693 20.879 -36.004 1.00 54.88 241 PRO A N 1
ATOM 1969 C CA . PRO A 1 241 ? 22.169 22.070 -35.310 1.00 54.88 241 PRO A CA 1
ATOM 1970 C C . PRO A 1 241 ? 21.588 21.789 -33.907 1.00 54.88 241 PRO A C 1
ATOM 1972 O O . PRO A 1 241 ? 21.346 22.716 -33.136 1.00 54.88 241 PRO A O 1
ATOM 1975 N N . TYR A 1 242 ? 21.382 20.517 -33.550 1.00 55.81 242 TYR A N 1
ATOM 1976 C CA . TYR A 1 242 ? 20.845 20.071 -32.257 1.00 55.81 242 TYR A CA 1
ATOM 1977 C C . TYR A 1 242 ? 21.915 19.511 -31.302 1.00 55.81 242 TYR A C 1
ATOM 1979 O O . TYR A 1 242 ? 21.589 18.950 -30.256 1.00 55.81 242 TYR A O 1
ATOM 1987 N N . LEU A 1 243 ? 23.196 19.700 -31.620 1.00 58.38 243 LEU A N 1
ATOM 1988 C CA . LEU A 1 243 ? 24.359 19.257 -30.843 1.00 58.38 243 LEU A CA 1
ATOM 1989 C C . LEU A 1 243 ? 24.338 19.724 -29.377 1.00 58.38 243 LEU A C 1
ATOM 1991 O O . LEU A 1 243 ? 24.762 18.994 -28.480 1.00 58.38 243 LEU A O 1
ATOM 1995 N N . HIS A 1 244 ? 23.779 20.906 -29.103 1.00 57.47 244 HIS A N 1
ATOM 1996 C CA . HIS A 1 244 ? 23.586 21.402 -27.736 1.00 57.47 244 HIS A CA 1
ATOM 1997 C C . HIS A 1 244 ? 22.643 20.519 -26.910 1.00 57.47 244 HIS A C 1
ATOM 1999 O O . HIS A 1 244 ? 22.851 20.373 -25.711 1.00 57.47 244 HIS A O 1
ATOM 2005 N N . ILE A 1 245 ? 21.643 19.901 -27.547 1.00 60.69 245 ILE A N 1
ATOM 2006 C CA . ILE A 1 245 ? 20.687 19.007 -26.889 1.00 60.69 245 ILE A CA 1
ATOM 2007 C C . ILE A 1 245 ? 21.340 17.649 -26.639 1.00 60.69 245 ILE A C 1
ATOM 2009 O O . ILE A 1 245 ? 21.250 17.153 -25.523 1.00 60.69 245 ILE A O 1
ATOM 2013 N N . ALA A 1 246 ? 22.060 17.074 -27.610 1.00 58.62 246 ALA A N 1
ATOM 2014 C CA . ALA A 1 246 ? 22.774 15.807 -27.407 1.00 58.62 246 ALA A CA 1
ATOM 2015 C C . ALA A 1 246 ? 23.814 15.890 -26.281 1.00 58.62 246 ALA A C 1
ATOM 2017 O O . ALA A 1 246 ? 23.947 14.956 -25.499 1.00 58.62 246 ALA A O 1
ATOM 2018 N N . ARG A 1 247 ? 24.497 17.032 -26.129 1.00 59.81 247 ARG A N 1
ATOM 2019 C CA . ARG A 1 247 ? 25.439 17.255 -25.019 1.00 59.81 247 ARG A CA 1
ATOM 2020 C C . ARG A 1 247 ? 24.780 17.229 -23.641 1.00 59.81 247 ARG A C 1
ATOM 2022 O O . ARG A 1 247 ? 25.478 16.926 -22.684 1.00 59.81 247 ARG A O 1
ATOM 2029 N N . CYS A 1 248 ? 23.482 17.523 -23.546 1.00 60.69 248 CYS A N 1
ATOM 2030 C CA . CYS A 1 248 ? 22.719 17.482 -22.298 1.00 60.69 248 CYS A CA 1
ATOM 2031 C C . CYS A 1 248 ? 22.313 16.063 -21.869 1.00 60.69 248 CYS A C 1
ATOM 2033 O O . CYS A 1 248 ? 21.765 15.915 -20.778 1.00 60.69 248 CYS A O 1
ATOM 2035 N N . TYR A 1 249 ? 22.536 15.044 -22.706 1.00 60.84 249 TYR A N 1
ATOM 2036 C CA . TYR A 1 249 ? 22.145 13.666 -22.426 1.00 60.84 249 TYR A CA 1
ATOM 2037 C C . TYR A 1 249 ? 23.344 12.713 -22.519 1.00 60.84 249 TYR A C 1
ATOM 2039 O O . TYR A 1 249 ? 24.082 12.697 -23.500 1.00 60.84 249 TYR A O 1
ATOM 2047 N N . THR A 1 250 ? 23.501 11.857 -21.515 1.00 60.41 250 THR A N 1
ATOM 2048 C CA . THR A 1 250 ? 24.476 10.755 -21.477 1.00 60.41 250 THR A CA 1
ATOM 2049 C C . THR A 1 250 ? 23.698 9.460 -21.327 1.00 60.41 250 THR A C 1
ATOM 2051 O O . THR A 1 250 ? 22.843 9.371 -20.450 1.00 60.41 250 THR A O 1
ATOM 2054 N N . ASP A 1 251 ? 23.936 8.482 -22.203 1.00 56.66 251 ASP A N 1
ATOM 2055 C CA . ASP A 1 251 ? 23.254 7.178 -22.177 1.00 56.66 251 ASP A CA 1
ATOM 2056 C C . ASP A 1 251 ? 21.715 7.268 -22.109 1.00 56.66 251 ASP A C 1
ATOM 2058 O O . ASP A 1 251 ? 21.046 6.451 -21.482 1.00 56.66 251 ASP A O 1
ATOM 2062 N N . LYS A 1 252 ? 21.138 8.258 -22.810 1.00 56.38 252 LYS A N 1
ATOM 2063 C CA . LYS A 1 252 ? 19.687 8.540 -22.884 1.00 56.38 252 LYS A CA 1
ATOM 2064 C C . LYS A 1 252 ? 19.055 9.081 -21.590 1.00 56.38 252 LYS A C 1
ATOM 2066 O O . LYS A 1 252 ? 17.831 9.194 -21.527 1.00 56.38 252 LYS A O 1
ATOM 2071 N N . GLU A 1 253 ? 19.854 9.489 -20.606 1.00 54.56 253 GLU A N 1
ATOM 2072 C CA . GLU A 1 253 ? 19.407 10.218 -19.412 1.00 54.56 253 GLU A CA 1
ATOM 2073 C C . GLU A 1 253 ? 19.927 11.660 -19.421 1.00 54.56 253 GLU A C 1
ATOM 2075 O O . GLU A 1 253 ? 20.988 11.937 -19.982 1.00 54.56 253 GLU A O 1
ATOM 2080 N N . LEU A 1 254 ? 19.162 12.596 -18.842 1.00 61.91 254 LEU A N 1
ATOM 2081 C CA . LEU A 1 254 ? 19.580 13.996 -18.735 1.00 61.91 254 LEU A CA 1
ATOM 2082 C C . LEU A 1 254 ? 20.776 14.071 -17.782 1.00 61.91 254 LEU A C 1
ATOM 2084 O O . LEU A 1 254 ? 20.664 13.708 -16.610 1.00 61.91 254 LEU A O 1
ATOM 2088 N N . SER A 1 255 ? 21.913 14.544 -18.276 1.00 64.88 255 SER A N 1
ATOM 2089 C CA . SER A 1 255 ? 23.129 14.622 -17.481 1.00 64.88 255 SER A CA 1
ATOM 2090 C C . SER A 1 255 ? 22.994 15.722 -16.414 1.00 64.88 255 SER A C 1
ATOM 2092 O O . SER A 1 255 ? 22.449 16.795 -16.692 1.00 64.88 255 SER A O 1
ATOM 2094 N N . PRO A 1 256 ? 23.483 15.506 -15.179 1.00 62.09 256 PRO A N 1
ATOM 2095 C CA . PRO A 1 256 ? 23.456 16.535 -14.145 1.00 62.09 256 PRO A CA 1
ATOM 2096 C C . PRO A 1 256 ? 24.286 17.753 -14.573 1.00 62.09 256 PRO A C 1
ATOM 2098 O O . PRO A 1 256 ? 25.331 17.602 -15.206 1.00 62.09 256 PRO A O 1
ATOM 2101 N N . LEU A 1 257 ? 23.868 18.965 -14.190 1.00 57.75 257 LEU A N 1
ATOM 2102 C CA . LEU A 1 257 ? 24.512 20.222 -14.615 1.00 57.75 257 LEU A CA 1
ATOM 2103 C C . LEU A 1 257 ? 26.025 20.264 -14.309 1.00 57.75 257 LEU A C 1
ATOM 2105 O O . LEU A 1 257 ? 26.797 20.847 -15.064 1.00 57.75 257 LEU A O 1
ATOM 2109 N N . SER A 1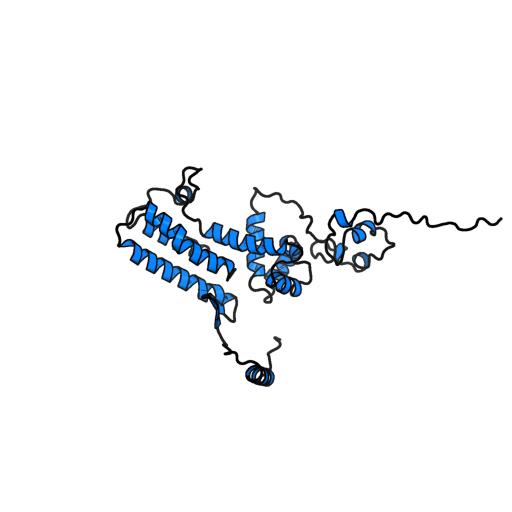 258 ? 26.460 19.586 -13.242 1.00 56.84 258 SER A N 1
ATOM 2110 C CA . SER A 1 258 ? 27.872 19.428 -12.867 1.00 56.84 258 SER A CA 1
ATOM 2111 C C . SER A 1 258 ? 28.707 18.663 -13.899 1.00 56.84 258 SER A C 1
ATOM 2113 O O . SER A 1 258 ? 29.897 18.922 -14.027 1.00 56.84 258 SER A O 1
ATOM 2115 N N . SER A 1 259 ? 28.090 17.753 -14.655 1.00 59.34 259 SER A N 1
ATOM 2116 C CA . SER A 1 259 ? 28.730 17.003 -15.745 1.00 59.34 259 SER A CA 1
ATOM 2117 C C . SER A 1 259 ? 28.701 17.737 -17.093 1.00 59.34 259 SER A C 1
ATOM 2119 O O . SER A 1 259 ? 29.364 17.311 -18.037 1.00 59.34 259 SER A O 1
ATOM 2121 N N . LEU A 1 260 ? 27.949 18.844 -17.179 1.00 56.75 260 LEU A N 1
ATOM 2122 C CA . LEU A 1 260 ? 27.728 19.622 -18.404 1.00 56.75 260 LEU A CA 1
ATOM 2123 C C . LEU A 1 260 ? 28.663 20.836 -18.552 1.00 56.75 260 LEU A C 1
ATOM 2125 O O . LEU A 1 260 ? 28.721 21.437 -19.626 1.00 56.75 260 LEU A O 1
ATOM 2129 N N . ALA A 1 261 ? 29.431 21.188 -17.518 1.00 46.44 261 ALA A N 1
ATOM 2130 C CA . ALA A 1 261 ? 30.440 22.248 -17.580 1.00 46.44 261 ALA A CA 1
ATOM 2131 C C . ALA A 1 261 ? 31.801 21.744 -18.116 1.00 46.44 261 ALA A C 1
ATOM 2133 O O . ALA A 1 261 ? 32.169 20.587 -17.927 1.00 46.44 261 ALA A O 1
ATOM 2134 N N . PRO A 1 262 ? 32.591 22.636 -18.733 1.00 50.81 262 PRO A N 1
ATOM 2135 C CA . PRO A 1 262 ? 32.620 22.835 -20.171 1.00 50.81 262 PRO A CA 1
ATOM 2136 C C . PRO A 1 262 ? 33.324 21.688 -20.928 1.00 50.81 262 PRO A C 1
ATOM 2138 O O . PRO A 1 262 ? 34.547 21.580 -20.922 1.00 50.81 262 PRO A O 1
ATOM 2141 N N . ARG A 1 263 ? 32.582 20.966 -21.779 1.00 45.00 263 ARG A N 1
ATOM 2142 C CA . ARG A 1 263 ? 33.152 20.402 -23.027 1.00 45.00 263 ARG A CA 1
ATOM 2143 C C . ARG A 1 263 ? 33.410 21.496 -24.086 1.00 45.00 263 ARG A C 1
ATOM 2145 O O . ARG A 1 263 ? 33.643 21.192 -25.249 1.00 45.00 263 ARG A O 1
ATOM 2152 N N . SER A 1 264 ? 33.344 22.776 -23.697 1.00 42.66 264 SER A N 1
ATOM 2153 C CA . SER A 1 264 ? 33.599 23.958 -24.529 1.00 42.66 264 SER A CA 1
ATOM 2154 C C . SER A 1 264 ? 35.078 24.361 -24.550 1.00 42.66 264 SER A C 1
ATOM 2156 O O . SER A 1 264 ? 35.393 25.553 -24.534 1.00 42.66 264 SER A O 1
ATOM 2158 N N . ALA A 1 265 ? 35.999 23.394 -24.580 1.00 37.66 265 ALA A N 1
ATOM 2159 C CA . ALA A 1 265 ? 37.338 23.704 -25.056 1.00 37.66 265 ALA A CA 1
ATOM 2160 C C . ALA A 1 265 ? 37.194 24.063 -26.540 1.00 37.66 265 ALA A C 1
ATOM 2162 O O . ALA A 1 265 ? 36.935 23.202 -27.377 1.00 37.66 265 ALA A O 1
ATOM 2163 N N . TYR A 1 266 ? 37.256 25.361 -26.828 1.00 38.53 266 TYR A N 1
ATOM 2164 C CA . TYR A 1 266 ? 37.395 25.904 -28.168 1.00 38.53 266 TYR A CA 1
ATOM 2165 C C . TYR A 1 266 ? 38.550 25.180 -28.871 1.00 38.53 266 TYR A C 1
ATOM 2167 O O . TYR A 1 266 ? 39.712 25.423 -28.557 1.00 38.53 266 TYR A O 1
ATOM 2175 N N . THR A 1 267 ? 38.251 24.312 -29.831 1.00 34.16 267 THR A N 1
ATOM 2176 C CA . THR A 1 267 ? 39.174 24.034 -30.928 1.00 34.16 267 THR A CA 1
ATOM 2177 C C . THR A 1 267 ? 38.802 24.995 -32.056 1.00 34.16 267 THR A C 1
ATOM 2179 O O . THR A 1 267 ? 37.752 24.824 -32.677 1.00 34.16 267 THR A O 1
ATOM 2182 N N . PRO A 1 268 ? 39.584 26.060 -32.312 1.00 33.66 268 PRO A N 1
ATOM 2183 C CA . PRO A 1 268 ? 39.364 26.875 -33.495 1.00 33.66 268 PRO A CA 1
ATOM 2184 C C . PRO A 1 268 ? 39.674 26.017 -34.727 1.00 33.66 268 PRO A C 1
ATOM 2186 O O . PRO A 1 268 ? 40.822 25.659 -34.985 1.00 33.66 268 PRO A O 1
ATOM 2189 N N . LEU A 1 269 ? 38.632 25.646 -35.469 1.00 38.31 269 LEU A N 1
ATOM 2190 C CA . LEU A 1 269 ? 38.764 25.091 -36.810 1.00 38.31 269 LEU A CA 1
ATOM 2191 C C . LEU A 1 269 ?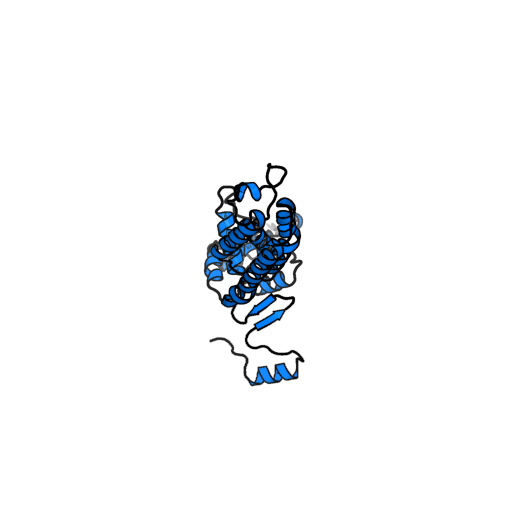 39.162 26.229 -37.763 1.00 38.31 269 LEU A C 1
ATOM 2193 O O . LEU A 1 269 ? 38.461 27.235 -37.826 1.00 38.31 269 LEU A O 1
ATOM 2197 N N . HIS A 1 270 ? 40.258 26.008 -38.499 1.00 35.50 270 HIS A N 1
ATOM 2198 C CA . HIS A 1 270 ? 40.869 26.813 -39.576 1.00 35.50 270 HIS A CA 1
ATOM 2199 C C . HIS A 1 270 ? 42.108 27.659 -39.233 1.00 35.50 270 HIS A C 1
ATOM 2201 O O . HIS A 1 270 ? 42.086 28.885 -39.247 1.00 35.50 270 HIS A O 1
ATOM 2207 N N . THR A 1 271 ? 43.260 26.992 -39.137 1.00 42.75 271 THR A N 1
ATOM 2208 C CA . THR A 1 271 ? 44.459 27.455 -39.855 1.00 42.75 271 THR A CA 1
ATOM 2209 C C . THR A 1 271 ? 44.518 26.724 -41.194 1.00 42.75 271 THR A C 1
ATOM 2211 O O . THR A 1 271 ? 45.006 25.598 -41.275 1.00 42.75 271 THR A O 1
ATOM 2214 N N . SER A 1 272 ? 43.994 27.339 -42.250 1.00 36.47 272 SER A N 1
ATOM 2215 C CA . SER A 1 272 ? 44.245 26.909 -43.625 1.00 36.47 272 SER A CA 1
ATOM 2216 C C . SER A 1 272 ? 44.786 28.093 -44.416 1.00 36.47 272 SER A C 1
ATOM 2218 O O . SER A 1 272 ? 44.037 29.002 -44.760 1.00 36.47 272 SER A O 1
ATOM 2220 N N . ASN A 1 273 ? 46.105 28.062 -44.614 1.00 35.72 273 ASN A N 1
ATOM 2221 C CA . ASN A 1 273 ? 46.878 28.588 -45.738 1.00 35.72 273 ASN A CA 1
ATOM 2222 C C . ASN A 1 273 ? 46.161 29.589 -46.654 1.00 35.72 273 ASN A C 1
ATOM 2224 O O . ASN A 1 273 ? 45.388 29.197 -47.526 1.00 35.72 273 ASN A O 1
ATOM 2228 N N . ILE A 1 274 ? 46.537 30.863 -46.540 1.00 35.00 274 ILE A N 1
ATOM 2229 C CA . ILE A 1 274 ? 46.454 31.803 -47.658 1.00 35.00 274 ILE A CA 1
ATOM 2230 C C . ILE A 1 274 ? 47.814 31.746 -48.354 1.00 35.00 274 ILE A C 1
ATOM 2232 O O . ILE A 1 274 ? 48.794 32.309 -47.874 1.00 35.00 274 ILE A O 1
ATOM 2236 N N . ALA A 1 275 ? 47.866 30.992 -49.449 1.00 35.78 275 ALA A N 1
ATOM 2237 C CA . ALA A 1 275 ? 48.847 31.176 -50.503 1.00 35.78 275 ALA A CA 1
ATOM 2238 C C . ALA A 1 275 ? 48.169 31.992 -51.608 1.00 35.78 275 ALA A C 1
ATOM 2240 O O . ALA A 1 275 ? 47.173 31.540 -52.175 1.00 35.78 275 ALA A O 1
ATOM 2241 N N . ASN A 1 276 ? 48.672 33.206 -51.820 1.00 35.41 276 ASN A N 1
ATOM 2242 C CA . ASN A 1 276 ? 48.877 33.885 -53.103 1.00 35.41 276 ASN A CA 1
ATOM 2243 C C . ASN A 1 276 ? 49.622 35.191 -52.832 1.00 35.41 276 ASN A C 1
ATOM 2245 O O . ASN A 1 276 ? 49.120 35.982 -52.002 1.00 35.41 276 ASN A O 1
#